Protein AF-0000000083160171 (afdb_homodimer)

Sequence (372 aa):
MPEFTSVNSPTSLETAEHQAKTTPTKSSKKSTTNGEKTPSPTKKAKAAQVAGQSPKKSLGPIPTSLENAGLADKMILRMRDDEGRNWGDITKAWMTMTGIKVGNSTLRMRYTTMKANFVEISGEDEARLLRLKKEVEDKFEQEKWHKVGEAIEADGGQKYPATALQKKFKELAKKNGYVEVAKDVEMPEFTSVNSPTSLETAEHQAKTTPTKSSKKSTTNGEKTPSPTKKAKAAQVAGQSPKKSLGPIPTSLENAGLADKMILRMRDDEGRNWGDITKAWMTMTGIKVGNSTLRMRYTTMKANFVEISGEDEARLLRLKKEVEDKFEQEKWHKVGEAIEADGGQKYPATALQKKFKELAKKNGYVEVAKDVE

Nearest PDB structures (foldseek):
  8jrb-assembly2_B  TM=4.231E-01  e=8.887E+00  Aquifex pyrophilus
  8jrb-assembly2_B  TM=4.233E-01  e=9.151E+00  Aquifex pyrophilus

Solvent-accessible surface area (backbone atoms only — not comparable to full-atom values): 23210 Å² total; per-residue (Å²): 138,82,82,86,75,87,71,87,70,84,72,87,77,77,83,74,85,76,78,88,82,91,79,86,79,86,77,83,81,79,77,72,75,78,68,70,73,66,75,69,77,72,76,71,68,75,69,74,72,80,78,75,67,64,71,78,69,67,90,64,80,81,39,64,36,74,89,66,39,50,72,70,54,49,48,51,51,43,38,46,72,76,64,62,50,52,66,67,60,50,50,51,52,45,28,69,73,68,68,39,88,73,62,89,57,53,62,58,52,49,49,54,50,37,56,32,39,52,57,82,77,50,73,70,47,49,54,42,49,57,54,42,42,50,51,56,50,52,52,44,66,72,43,45,43,54,53,35,31,50,51,34,36,73,72,72,41,68,88,58,56,36,67,31,52,53,51,51,48,53,54,49,46,54,54,44,52,45,42,58,55,49,52,68,71,95,114,101,79,85,69,82,86,70,80,73,86,74,82,75,79,82,75,76,81,82,76,82,72,78,72,83,76,76,83,74,81,69,77,78,70,74,77,65,76,71,74,71,78,70,69,76,66,70,74,75,75,74,66,64,72,78,71,68,90,64,80,81,40,63,34,76,88,65,40,48,73,70,55,47,47,51,51,43,37,46,71,74,65,62,48,53,69,68,60,50,50,52,52,46,28,70,72,70,69,40,87,73,62,89,57,50,60,58,53,51,49,54,50,36,55,33,39,53,57,80,76,50,71,70,49,49,54,42,49,58,54,42,42,50,49,55,50,52,51,44,65,73,44,45,44,53,52,34,33,51,49,34,36,74,72,72,42,68,88,57,56,38,68,29,52,53,51,49,49,53,54,49,46,56,54,44,54,44,40,57,56,51,53,70,70,96
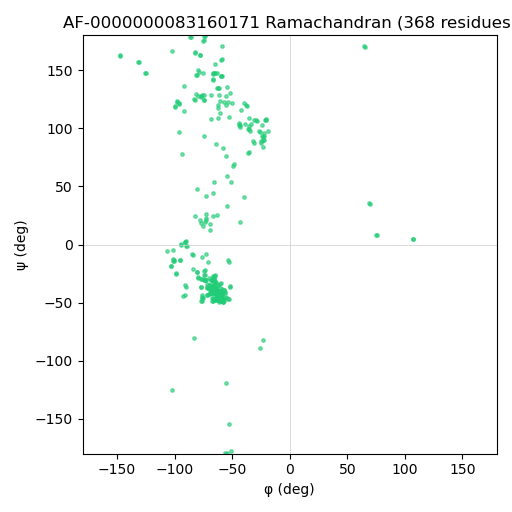
Radius of gyration: 43.47 Å; Cα contacts (8 Å, |Δi|>4): 216; chains: 2; bounding box: 136×90×106 Å

Organism: NCBI:txid41062

Structure (mmCIF, N/CA/C/O backbone):
data_AF-0000000083160171-model_v1
#
loop_
_entity.id
_entity.type
_entity.pdbx_description
1 polymer 'Uncharacterized protein'
#
loop_
_atom_site.group_PDB
_atom_site.id
_atom_site.type_symbol
_atom_site.label_atom_id
_atom_site.label_alt_id
_atom_site.label_comp_id
_atom_site.label_asym_id
_atom_site.label_entity_id
_atom_site.label_seq_id
_atom_site.pdbx_PDB_ins_code
_atom_site.Cartn_x
_atom_site.Cartn_y
_atom_site.Cartn_z
_atom_site.occupancy
_atom_site.B_iso_or_equiv
_atom_site.auth_seq_id
_atom_site.auth_comp_id
_atom_site.auth_asym_id
_atom_site.auth_atom_id
_atom_site.pdbx_PDB_model_num
ATOM 1 N N . MET A 1 1 ? 48.312 -7.938 -19.734 1 22.25 1 MET A N 1
ATOM 2 C CA . MET A 1 1 ? 49.594 -8.039 -19.078 1 22.25 1 MET A CA 1
ATOM 3 C C . MET A 1 1 ? 49.438 -8.344 -17.594 1 22.25 1 MET A C 1
ATOM 5 O O . MET A 1 1 ? 48.438 -7.996 -16.984 1 22.25 1 MET A O 1
ATOM 9 N N . PRO A 1 2 ? 50.312 -9.25 -16.906 1 27.78 2 PRO A N 1
ATOM 10 C CA . PRO A 1 2 ? 50.688 -9.961 -15.688 1 27.78 2 PRO A CA 1
ATOM 11 C C . PRO A 1 2 ? 51.156 -9.023 -14.586 1 27.78 2 PRO A C 1
ATOM 13 O O . PRO A 1 2 ? 51.75 -9.477 -13.594 1 27.78 2 PRO A O 1
ATOM 16 N N . GLU A 1 3 ? 50.5 -7.91 -14.328 1 20.77 3 GLU A N 1
ATOM 17 C CA . GLU A 1 3 ? 51.406 -7.082 -13.531 1 20.77 3 GLU A CA 1
ATOM 18 C C . GLU A 1 3 ? 51.906 -7.836 -12.305 1 20.77 3 GLU A C 1
ATOM 20 O O . GLU A 1 3 ? 51.281 -8.797 -11.859 1 20.77 3 GLU A O 1
ATOM 25 N N . PHE A 1 4 ? 52.75 -7.18 -11.469 1 22.42 4 PHE A N 1
ATOM 26 C CA . PHE A 1 4 ? 53.938 -6.953 -10.648 1 22.42 4 PHE A CA 1
ATOM 27 C C . PHE A 1 4 ? 53.719 -7.383 -9.211 1 22.42 4 PHE A C 1
ATOM 29 O O . PHE A 1 4 ? 52.594 -7.207 -8.68 1 22.42 4 PHE A O 1
ATOM 36 N N . THR A 1 5 ? 54.625 -8.062 -8.555 1 23.27 5 THR A N 1
ATO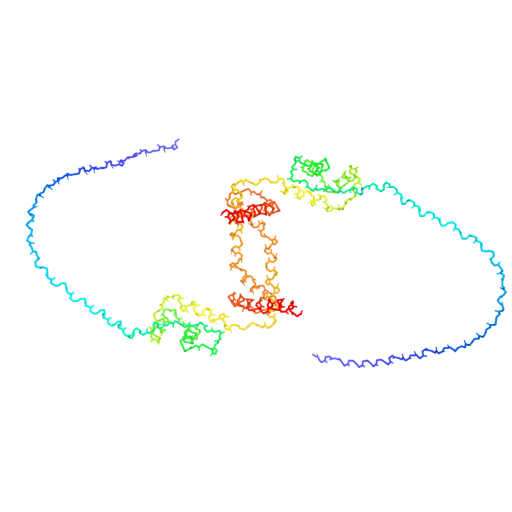M 37 C CA . THR A 1 5 ? 55.25 -8.883 -7.52 1 23.27 5 THR A CA 1
ATOM 38 C C . THR A 1 5 ? 55.469 -8.07 -6.246 1 23.27 5 THR A C 1
ATOM 40 O O . THR A 1 5 ? 55.812 -8.633 -5.199 1 23.27 5 THR A O 1
ATOM 43 N N . SER A 1 6 ? 55.25 -6.699 -6.25 1 21.77 6 SER A N 1
ATOM 44 C CA . SER A 1 6 ? 56.281 -6.223 -5.348 1 21.77 6 SER A CA 1
ATOM 45 C C . SER A 1 6 ? 56.094 -6.777 -3.939 1 21.77 6 SER A C 1
ATOM 47 O O . SER A 1 6 ? 54.969 -6.867 -3.447 1 21.77 6 SER A O 1
ATOM 49 N N . VAL A 1 7 ? 57.188 -7.293 -3.244 1 22.33 7 VAL A N 1
ATOM 50 C CA . VAL A 1 7 ? 57.875 -8.023 -2.184 1 22.33 7 VAL A CA 1
ATOM 51 C C . VAL A 1 7 ? 57.875 -7.191 -0.902 1 22.33 7 VAL A C 1
ATOM 53 O O . VAL A 1 7 ? 58.438 -7.609 0.115 1 22.33 7 VAL A O 1
ATOM 56 N N . ASN A 1 8 ? 57.469 -5.828 -0.985 1 20.81 8 ASN A N 1
ATOM 57 C CA . ASN A 1 8 ? 58.281 -5.09 -0.026 1 20.81 8 ASN A CA 1
ATOM 58 C C . ASN A 1 8 ? 58.062 -5.59 1.399 1 20.81 8 ASN A C 1
ATOM 60 O O . ASN A 1 8 ? 56.938 -5.75 1.835 1 20.81 8 ASN A O 1
ATOM 64 N N . SER A 1 9 ? 59.156 -6 2.076 1 20.72 9 SER A N 1
ATOM 65 C CA . SER A 1 9 ? 59.781 -6.707 3.197 1 20.72 9 SER A CA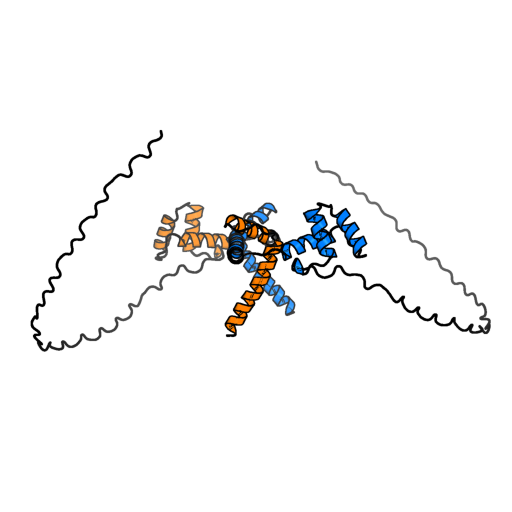 1
ATOM 66 C C . SER A 1 9 ? 59.562 -5.945 4.504 1 20.72 9 SER A C 1
ATOM 68 O O . SER A 1 9 ? 59.875 -6.461 5.582 1 20.72 9 SER A O 1
ATOM 70 N N . PRO A 1 10 ? 59.125 -4.566 4.461 1 21.55 10 PRO A N 1
ATOM 71 C CA . PRO A 1 10 ? 59.938 -3.887 5.473 1 21.55 10 PRO A CA 1
ATOM 72 C C . PRO A 1 10 ? 59.688 -4.41 6.887 1 21.55 10 PRO A C 1
ATOM 74 O O . PRO A 1 10 ? 58.594 -4.891 7.18 1 21.55 10 PRO A O 1
ATOM 77 N N . THR A 1 11 ? 60.781 -4.652 7.668 1 22.14 11 THR A N 1
ATOM 78 C CA . THR A 1 11 ? 61.344 -5.199 8.891 1 22.14 11 THR A CA 1
ATOM 79 C C . THR A 1 11 ? 61 -4.324 10.094 1 22.14 11 THR A C 1
ATOM 81 O O . THR A 1 11 ? 61.469 -4.582 11.211 1 22.14 11 THR A O 1
ATOM 84 N N . SER A 1 12 ? 59.844 -3.533 10.07 1 22.33 12 SER A N 1
ATOM 85 C CA . SER A 1 12 ? 59.969 -2.469 11.062 1 22.33 12 SER A CA 1
ATOM 86 C C . SER A 1 12 ? 60.25 -3.033 12.453 1 22.33 12 SER A C 1
ATOM 88 O O . SER A 1 12 ? 59.594 -3.969 12.898 1 22.33 12 SER A O 1
ATOM 90 N N . LEU A 1 13 ? 61.375 -2.568 12.891 1 20.53 13 LEU A N 1
ATOM 91 C CA . LEU A 1 13 ? 62.312 -2.66 14 1 20.53 13 LEU A CA 1
ATOM 92 C C . LEU A 1 13 ? 61.625 -2.4 15.328 1 20.53 13 LEU A C 1
ATOM 94 O O . LEU A 1 13 ? 60.719 -1.571 15.406 1 20.53 13 LEU A O 1
ATOM 98 N N . GLU A 1 14 ? 61.906 -3.242 16.453 1 20.83 14 GLU A N 1
ATOM 99 C CA . GLU A 1 14 ? 61.594 -3.789 17.766 1 20.83 14 GLU A CA 1
ATOM 100 C C . GLU A 1 14 ? 61.875 -2.77 18.859 1 20.83 14 GLU A C 1
ATOM 102 O O . GLU A 1 14 ? 61.688 -3.055 20.047 1 20.83 14 GLU A O 1
ATOM 107 N N . THR A 1 15 ? 62.031 -1.372 18.453 1 20.19 15 THR A N 1
ATOM 108 C CA . THR A 1 15 ? 62.938 -0.868 19.5 1 20.19 15 THR A CA 1
ATOM 109 C C . THR A 1 15 ? 62.281 -0.99 20.875 1 20.19 15 THR A C 1
ATOM 111 O O . THR A 1 15 ? 61.125 -0.582 21.062 1 20.19 15 THR A O 1
ATOM 114 N N . ALA A 1 16 ? 63 -1.608 21.828 1 19.86 16 ALA A N 1
ATOM 115 C CA . ALA A 1 16 ? 63.094 -2.219 23.156 1 19.86 16 ALA A CA 1
ATOM 116 C C . ALA A 1 16 ? 63.062 -1.16 24.25 1 19.86 16 ALA A C 1
ATOM 118 O O . ALA A 1 16 ? 64.062 -0.828 24.859 1 19.86 16 ALA A O 1
ATOM 119 N N . GLU A 1 17 ? 62.125 -0.051 24.109 1 19.05 17 GLU A N 1
ATOM 120 C CA . GLU A 1 17 ? 62.312 1.05 25.047 1 19.05 17 GLU A CA 1
ATOM 121 C C . GLU A 1 17 ? 62.406 0.542 26.484 1 19.05 17 GLU A C 1
ATOM 123 O O . GLU A 1 17 ? 61.594 -0.287 26.906 1 19.05 17 GLU A O 1
ATOM 128 N N . HIS A 1 18 ? 63.531 0.87 27.109 1 19.56 18 HIS A N 1
ATOM 129 C CA . HIS A 1 18 ? 64.312 0.571 28.281 1 19.56 18 HIS A CA 1
ATOM 130 C C . HIS A 1 18 ? 63.594 0.918 29.562 1 19.56 18 HIS A C 1
ATOM 132 O O . HIS A 1 18 ? 62.812 1.869 29.594 1 19.56 18 HIS A O 1
ATOM 138 N N . GLN A 1 19 ? 63.844 0.11 30.688 1 18.75 19 GLN A N 1
ATOM 139 C CA . GLN A 1 19 ? 63.438 -0.449 31.984 1 18.75 19 GLN A CA 1
ATOM 140 C C . GLN A 1 19 ? 63.719 0.542 33.125 1 18.75 19 GLN A C 1
ATOM 142 O O . GLN A 1 19 ? 63.562 0.208 34.281 1 18.75 19 GLN A O 1
ATOM 147 N N . ALA A 1 20 ? 63.781 1.902 32.812 1 17.92 20 ALA A N 1
ATOM 148 C CA . ALA A 1 20 ? 64.625 2.475 33.844 1 17.92 20 ALA A CA 1
ATOM 149 C C . ALA A 1 20 ? 64.062 2.234 35.219 1 17.92 20 ALA A C 1
ATOM 151 O O . ALA A 1 20 ? 62.844 2.32 35.438 1 17.92 20 ALA A O 1
ATOM 152 N N . LYS A 1 21 ? 65.062 2.008 36.25 1 18.59 21 LYS A N 1
ATOM 153 C CA . LYS A 1 21 ? 65.312 1.333 37.531 1 18.59 21 LYS A CA 1
ATOM 154 C C . LYS A 1 21 ? 64.812 2.145 38.688 1 18.59 21 LYS A C 1
ATOM 156 O O . LYS A 1 21 ? 64.062 1.615 39.562 1 18.59 21 LYS A O 1
ATOM 161 N N . THR A 1 22 ? 65.438 3.311 39.375 1 17.84 22 THR A N 1
ATOM 162 C CA . THR A 1 22 ? 66.062 3.193 40.688 1 17.84 22 THR A CA 1
ATOM 163 C C . THR A 1 22 ? 65.062 3.764 41.75 1 17.84 22 THR A C 1
ATOM 165 O O . THR A 1 22 ? 64.188 4.578 41.438 1 17.84 22 THR A O 1
ATOM 168 N N . THR A 1 23 ? 65.375 3.451 43.219 1 21.72 23 THR A N 1
ATOM 169 C CA . THR A 1 23 ? 64.812 3.02 44.5 1 21.72 23 THR A CA 1
ATOM 170 C C . THR A 1 23 ? 64.625 4.215 45.406 1 21.72 23 THR A C 1
ATOM 172 O O . THR A 1 23 ? 63.812 4.137 46.375 1 21.72 23 THR A O 1
ATOM 175 N N . PRO A 1 24 ? 65 5.551 45.188 1 23.02 24 PRO A N 1
ATOM 176 C CA . PRO A 1 24 ? 65.625 6.031 46.438 1 23.02 24 PRO A CA 1
ATOM 177 C C . PRO A 1 24 ? 64.625 6.328 47.531 1 23.02 24 PRO A C 1
ATOM 179 O O . PRO A 1 24 ? 63.438 6.613 47.25 1 23.02 24 PRO A O 1
ATOM 182 N N . THR A 1 25 ? 65 6.113 48.969 1 21.73 25 THR A N 1
ATOM 183 C CA . THR A 1 25 ? 64.438 5.766 50.281 1 21.73 25 THR A CA 1
ATOM 184 C C . THR A 1 25 ? 64 7.02 51.031 1 21.73 25 THR A C 1
ATOM 186 O O . THR A 1 25 ? 63.406 6.926 52.094 1 21.73 25 THR A O 1
ATOM 189 N N . LYS A 1 26 ? 64.062 8.312 50.531 1 21.44 26 LYS A N 1
ATOM 190 C CA . LYS A 1 26 ? 64.375 9.281 51.562 1 21.44 26 LYS A CA 1
ATOM 191 C C . LYS A 1 26 ? 63.25 9.406 52.594 1 21.44 26 LYS A C 1
ATOM 193 O O . LYS A 1 26 ? 62.094 9.344 52.219 1 21.44 26 LYS A O 1
ATOM 198 N N . SER A 1 27 ? 63.656 9.578 54 1 21.97 27 SER A N 1
ATOM 199 C CA . SER A 1 27 ? 63.219 9.344 55.375 1 21.97 27 SER A CA 1
ATOM 200 C C . SER A 1 27 ? 62.312 10.484 55.875 1 21.97 27 SER A C 1
ATOM 202 O O . SER A 1 27 ? 61.469 10.273 56.719 1 21.97 27 SER A O 1
ATOM 204 N N . SER A 1 28 ? 62.344 11.633 55.312 1 21.28 28 SER A N 1
ATOM 205 C CA . SER A 1 28 ? 62.344 12.719 56.281 1 21.28 28 SER A CA 1
ATOM 206 C C . SER A 1 28 ? 61.031 12.789 57.062 1 21.28 28 SER A C 1
ATOM 208 O O . SER A 1 28 ? 59.969 12.461 56.531 1 21.28 28 SER A O 1
ATOM 210 N N . LYS A 1 29 ? 61.281 13.133 58.406 1 23.86 29 LYS A N 1
ATOM 211 C CA . LYS A 1 29 ? 60.562 13.164 59.688 1 23.86 29 LYS A CA 1
ATOM 212 C C . LYS A 1 29 ? 59.375 14.125 59.625 1 23.86 29 LYS A C 1
ATOM 214 O O . LYS A 1 29 ? 59.469 15.195 59 1 23.86 29 LYS A O 1
ATOM 219 N N . LYS A 1 30 ? 58.188 13.633 60.156 1 25.38 30 LYS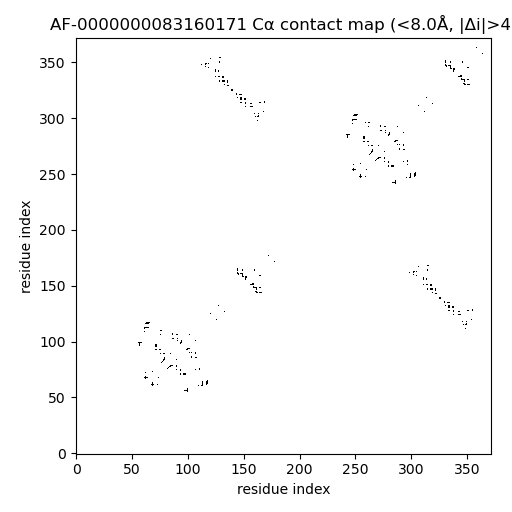 A N 1
ATOM 220 C CA . LYS A 1 30 ? 56.781 13.961 60.125 1 25.38 30 LYS A CA 1
ATOM 221 C C . LYS A 1 30 ? 56.438 15.086 61.094 1 25.38 30 LYS A C 1
ATOM 223 O O . LYS A 1 30 ? 56.406 14.875 62.312 1 25.38 30 LYS A O 1
ATOM 228 N N . SER A 1 31 ? 57.281 16.203 61.031 1 23.61 31 SER A N 1
ATOM 229 C CA . SER A 1 31 ? 56.938 17.078 62.156 1 23.61 31 SER A CA 1
ATOM 230 C C . SER A 1 31 ? 55.438 17.375 62.188 1 23.61 31 SER A C 1
ATOM 232 O O . SER A 1 31 ? 54.812 17.516 61.125 1 23.61 31 SER A O 1
ATOM 234 N N . THR A 1 32 ? 54.844 17.188 63.375 1 24.8 32 THR A N 1
ATOM 235 C CA . THR A 1 32 ? 53.5 17.016 63.875 1 24.8 32 THR A CA 1
ATOM 236 C C . THR A 1 32 ? 52.75 18.359 63.844 1 24.8 32 THR A C 1
ATOM 238 O O . THR A 1 32 ? 51.625 18.453 64.375 1 24.8 32 THR A O 1
ATOM 241 N N . THR A 1 33 ? 53.25 19.344 63.031 1 24.62 33 THR A N 1
ATOM 242 C CA . THR A 1 33 ? 52.656 20.609 63.406 1 24.62 33 THR A CA 1
ATOM 243 C C . THR A 1 33 ? 51.125 20.5 63.406 1 24.62 33 THR A C 1
ATOM 245 O O . THR A 1 33 ? 50.562 19.797 62.562 1 24.62 33 THR A O 1
ATOM 248 N N . ASN A 1 34 ? 50.562 20.844 64.688 1 26.52 34 ASN A N 1
ATOM 249 C CA . ASN A 1 34 ? 49.188 20.859 65.125 1 26.52 34 ASN A CA 1
ATOM 250 C C . ASN A 1 34 ? 48.312 21.719 64.25 1 26.52 34 ASN A C 1
ATOM 252 O O . ASN A 1 34 ? 48.531 22.922 64.125 1 26.52 34 ASN A O 1
ATOM 256 N N . GLY A 1 35 ? 48 21.25 63.156 1 22.98 35 GLY A N 1
ATOM 257 C CA . GLY A 1 35 ? 47.281 21.969 62.125 1 22.98 35 GLY A CA 1
ATOM 258 C C . GLY A 1 35 ? 45.938 22.484 62.594 1 22.98 35 GLY A C 1
ATOM 259 O O . GLY A 1 35 ? 45.156 21.75 63.25 1 22.98 35 GLY A O 1
ATOM 260 N N . GLU A 1 36 ? 46.156 23.656 63.25 1 28.23 36 GLU A N 1
ATOM 261 C CA . GLU A 1 36 ? 44.969 24.391 63.625 1 28.23 36 GLU A CA 1
ATOM 262 C C . GLU A 1 36 ? 43.875 24.219 62.531 1 28.23 36 GLU A C 1
ATOM 264 O O . GLU A 1 36 ? 44.125 24.422 61.344 1 28.23 36 GLU A O 1
ATOM 269 N N . LYS A 1 37 ? 43.062 23.312 62.938 1 27.56 37 LYS A N 1
ATOM 270 C CA . LYS A 1 37 ? 41.906 22.922 62.094 1 27.56 37 LYS A CA 1
ATOM 271 C C . LYS A 1 37 ? 41.156 24.156 61.625 1 27.56 37 LYS A C 1
ATOM 273 O O . LYS A 1 37 ? 40.594 24.906 62.406 1 27.56 37 LYS A O 1
ATOM 278 N N . THR A 1 38 ? 41.906 24.891 60.75 1 27.34 38 THR A N 1
ATOM 279 C CA . THR A 1 38 ? 41.156 26.016 60.219 1 27.34 38 THR A CA 1
ATOM 280 C C . THR A 1 38 ? 39.719 25.609 59.844 1 27.34 38 THR A C 1
ATOM 282 O O . THR A 1 38 ? 39.5 24.609 59.188 1 27.34 38 THR A O 1
ATOM 285 N N . PRO A 1 39 ? 38.781 25.984 60.781 1 31 39 PRO A N 1
ATOM 286 C CA . PRO A 1 39 ? 37.375 25.641 60.562 1 31 39 PRO A CA 1
ATOM 287 C C . PRO A 1 39 ? 36.969 25.781 59.125 1 31 39 PRO A C 1
ATOM 289 O O . PRO A 1 39 ? 37.5 26.625 58.375 1 31 39 PRO A O 1
ATOM 292 N N . SER A 1 40 ? 36.875 24.594 58.5 1 31.89 40 SER A N 1
ATOM 293 C CA . SER A 1 40 ? 36.5 24.484 57.094 1 31.89 40 SER A CA 1
ATOM 294 C C . SER A 1 40 ? 35.406 25.453 56.719 1 31.89 40 SER A C 1
ATOM 296 O O . SER A 1 40 ? 34.531 25.734 57.531 1 31.89 40 SER A O 1
ATOM 298 N N . PRO A 1 41 ? 35.844 26.219 55.75 1 32.06 41 PRO A N 1
ATOM 299 C CA . PRO A 1 41 ? 34.906 27.219 55.219 1 32.06 41 PRO A CA 1
ATOM 300 C C . PRO A 1 41 ? 33.469 26.719 55.156 1 32.06 41 PRO A C 1
ATOM 302 O O . PRO A 1 41 ? 33.219 25.516 55.062 1 32.06 41 PRO A O 1
ATOM 305 N N . THR A 1 42 ? 32.594 27.438 55.906 1 29.73 42 THR A N 1
ATOM 306 C CA . THR A 1 42 ? 31.141 27.297 56 1 29.73 42 THR A CA 1
ATOM 307 C C . THR A 1 42 ? 30.562 26.906 54.625 1 29.73 42 THR A C 1
ATOM 309 O O . THR A 1 42 ? 31.016 27.406 53.594 1 29.73 42 THR A O 1
ATOM 312 N N . LYS A 1 43 ? 30.125 25.594 54.625 1 30.06 43 LYS A N 1
ATOM 313 C CA . LYS A 1 43 ? 29.391 25.062 53.5 1 30.06 43 LYS A CA 1
ATOM 314 C C . LYS A 1 43 ? 28.562 26.156 52.812 1 30.06 43 LYS A C 1
ATOM 316 O O . LYS A 1 43 ? 27.75 26.828 53.469 1 30.06 43 LYS A O 1
ATOM 321 N N . LYS A 1 44 ? 29.281 26.844 51.844 1 29.53 44 LYS A N 1
ATOM 322 C CA . LYS A 1 44 ? 28.5 27.781 51.062 1 29.53 44 LYS A CA 1
ATOM 323 C C . LYS A 1 44 ? 27.094 27.25 50.812 1 29.53 44 LYS A C 1
ATOM 325 O O . LYS A 1 44 ? 26.922 26.078 50.469 1 29.53 44 LYS A O 1
ATOM 330 N N . ALA A 1 45 ? 26.047 27.656 51.562 1 29.14 45 ALA A N 1
ATOM 331 C CA . ALA A 1 45 ? 24.641 27.438 51.219 1 29.14 45 ALA A CA 1
ATOM 332 C C . ALA A 1 45 ? 24.453 27.297 49.719 1 29.14 45 ALA A C 1
ATOM 334 O O . ALA A 1 45 ? 24.969 28.094 48.938 1 29.14 45 ALA A O 1
ATOM 335 N N . LYS A 1 46 ? 24.406 26.031 49.281 1 32.28 46 LYS A N 1
ATOM 336 C CA . LYS A 1 46 ? 23.922 25.844 47.906 1 32.28 46 LYS A CA 1
ATOM 337 C C . LYS A 1 46 ? 23.016 26.984 47.469 1 32.28 46 LYS A C 1
ATOM 339 O O . LYS A 1 46 ? 22.031 27.297 48.156 1 32.28 46 LYS A O 1
ATOM 344 N N . ALA A 1 47 ? 23.578 28.016 46.906 1 30.22 47 ALA A N 1
ATOM 345 C CA . ALA A 1 47 ? 22.812 29.094 46.281 1 30.22 47 ALA A CA 1
ATOM 346 C C . ALA A 1 47 ? 21.438 28.625 45.844 1 30.22 47 ALA A C 1
ATOM 348 O O . ALA A 1 47 ? 21.297 27.547 45.25 1 30.22 47 ALA A O 1
ATOM 349 N N . ALA A 1 48 ? 20.344 28.938 46.562 1 34.34 48 ALA A N 1
ATOM 350 C CA . ALA A 1 48 ? 18.984 28.906 46.062 1 34.34 48 ALA A CA 1
ATOM 351 C C . ALA A 1 48 ? 18.969 29.031 44.531 1 34.34 48 ALA A C 1
ATOM 353 O O . ALA A 1 48 ? 19.531 30 43.969 1 34.34 48 ALA A O 1
ATOM 354 N N . GLN A 1 49 ? 19.156 27.938 43.844 1 34.97 49 GLN A N 1
ATOM 355 C CA . GLN A 1 49 ? 18.875 27.984 42.438 1 34.97 49 GLN A CA 1
ATOM 356 C C . GLN A 1 49 ? 17.953 29.141 42.094 1 34.97 49 GLN A C 1
ATOM 358 O O . GLN A 1 49 ? 17 29.422 42.812 1 34.97 49 GLN A O 1
ATOM 363 N N . VAL A 1 50 ? 18.422 30.219 41.438 1 34.59 50 VAL A N 1
ATOM 364 C CA . VAL A 1 50 ? 17.75 31.375 40.812 1 34.59 50 VAL A CA 1
ATOM 365 C C . VAL A 1 50 ? 16.297 31.016 40.531 1 34.59 50 VAL A C 1
ATOM 367 O O . VAL A 1 50 ? 16.016 29.938 39.969 1 34.59 50 VAL A O 1
ATOM 370 N N . ALA A 1 51 ? 15.32 31.453 41.156 1 40.59 51 ALA A N 1
ATOM 371 C CA . ALA A 1 51 ? 13.859 31.453 41.062 1 40.59 51 ALA A CA 1
ATOM 372 C C . ALA A 1 51 ? 13.406 31.297 39.625 1 40.59 51 ALA A C 1
ATOM 374 O O . ALA A 1 51 ? 12.57 30.453 39.312 1 40.59 51 ALA A O 1
ATOM 375 N N . GLY A 1 52 ? 13.266 32.5 38.938 1 35.31 52 GLY A N 1
ATOM 376 C CA . GLY A 1 52 ? 12.328 32.75 37.844 1 35.31 52 GLY A CA 1
ATOM 377 C C . GLY A 1 52 ? 12.68 32 36.594 1 35.31 52 GLY A C 1
ATOM 378 O O . GLY A 1 52 ? 13.305 32.562 35.688 1 35.31 52 GLY A O 1
ATOM 379 N N . GLN A 1 53 ? 13.461 31.016 36.594 1 41.56 53 GLN A N 1
ATOM 380 C CA . GLN A 1 53 ? 13.531 30.422 35.25 1 41.56 53 GLN A CA 1
ATOM 381 C C . GLN A 1 53 ? 12.18 30.5 34.562 1 41.56 53 GLN A C 1
ATOM 383 O O . GLN A 1 53 ? 11.188 29.953 35.062 1 41.56 53 GLN A O 1
ATOM 388 N N . SER A 1 54 ? 11.836 31.672 34 1 42.97 54 SER A N 1
ATOM 389 C CA . SER A 1 54 ? 10.594 31.812 33.281 1 42.97 54 SER A CA 1
ATOM 390 C C . SER A 1 54 ? 10.164 30.484 32.656 1 42.97 54 SER A C 1
ATOM 392 O O . SER A 1 54 ? 10.992 29.75 32.125 1 42.97 54 SER A O 1
ATOM 394 N N . PRO A 1 55 ? 9.203 29.812 33.125 1 47.16 55 PRO A N 1
ATOM 395 C CA . PRO A 1 55 ? 8.742 28.594 32.438 1 47.16 55 PRO A CA 1
ATOM 396 C C . PRO A 1 55 ? 9.086 28.594 30.953 1 47.16 55 PRO A C 1
ATOM 398 O O . PRO A 1 55 ? 8.938 29.609 30.266 1 47.16 55 PRO A O 1
ATOM 401 N N . LYS A 1 56 ? 10.203 28.016 30.562 1 54.94 56 LYS A N 1
ATOM 402 C CA . LYS A 1 56 ? 10.516 27.875 29.141 1 54.94 56 LYS A CA 1
ATOM 403 C C . LYS A 1 56 ? 9.25 27.938 28.281 1 54.94 56 LYS A C 1
ATOM 405 O O . LYS A 1 56 ? 8.289 27.219 28.531 1 54.94 56 LYS A O 1
ATOM 410 N N . LYS A 1 57 ? 8.969 29.172 27.922 1 69.62 57 LYS A N 1
ATOM 411 C CA . LYS A 1 57 ? 7.793 29.406 27.094 1 69.62 57 LYS A CA 1
ATOM 412 C C . LYS A 1 57 ? 7.711 28.375 25.969 1 69.62 57 LYS A C 1
ATOM 414 O O . LYS A 1 57 ? 8.711 28.094 25.312 1 69.62 57 LYS A O 1
ATOM 419 N N . SER A 1 58 ? 6.902 27.422 26.062 1 82.12 58 SER A N 1
ATOM 420 C CA . SER A 1 58 ? 6.684 26.359 25.094 1 82.12 58 SER A CA 1
ATOM 421 C C . SER A 1 58 ? 5.77 26.812 23.953 1 82.12 58 SER A C 1
ATOM 423 O O . SER A 1 58 ? 5.062 27.812 24.094 1 82.12 58 SER A O 1
ATOM 425 N N . LEU A 1 59 ? 5.957 26.359 22.734 1 90.19 59 LEU A N 1
ATOM 426 C CA . LEU A 1 59 ? 5.199 26.656 21.516 1 90.19 59 LEU A CA 1
ATOM 427 C C . LEU A 1 59 ? 3.707 26.422 21.75 1 90.19 59 LEU A C 1
ATOM 429 O O . LEU A 1 59 ? 2.869 27.047 21.094 1 90.19 59 LEU A O 1
ATOM 433 N N . GLY A 1 60 ? 3.355 25.797 22.719 1 89.19 60 GLY A N 1
ATOM 434 C CA . GLY A 1 60 ? 1.977 25.422 22.984 1 89.19 60 GLY A CA 1
ATOM 435 C C . GLY A 1 60 ? 1.415 24.453 21.969 1 89.19 60 GLY A C 1
ATOM 436 O O . GLY A 1 60 ? 2.031 24.203 20.938 1 89.19 60 GLY A O 1
ATOM 437 N N . PRO A 1 61 ? 0.279 23.875 22.172 1 94.12 61 PRO A N 1
ATOM 438 C CA . PRO A 1 61 ? -0.353 22.953 21.234 1 94.12 61 PRO A CA 1
ATOM 439 C C . PRO A 1 61 ? -0.752 23.625 19.922 1 94.12 61 PRO A C 1
ATOM 441 O O . PRO A 1 61 ? -1.06 24.812 19.906 1 94.12 61 PRO A O 1
ATOM 444 N N . ILE A 1 62 ? -0.674 22.844 18.875 1 96 62 ILE A N 1
ATOM 445 C CA . ILE A 1 62 ? -1.104 23.359 17.578 1 96 62 ILE A CA 1
ATOM 446 C C . ILE A 1 62 ? -2.629 23.422 17.531 1 96 62 ILE A C 1
ATOM 448 O O . ILE A 1 62 ? -3.312 22.453 17.844 1 96 62 ILE A O 1
ATOM 452 N N . PRO A 1 63 ? -3.164 24.562 17.25 1 96.81 63 PRO A N 1
ATOM 453 C CA . PRO A 1 63 ? -4.621 24.719 17.25 1 96.81 63 PRO A CA 1
ATOM 454 C C . PRO A 1 63 ? -5.305 23.781 16.25 1 96.81 63 PRO A C 1
ATOM 456 O O . PRO A 1 63 ? -4.777 23.531 15.164 1 96.81 63 PRO A O 1
ATOM 459 N N . THR A 1 64 ? -6.508 23.266 16.578 1 93.44 64 THR A N 1
ATOM 460 C CA . THR A 1 64 ? -7.246 22.328 15.742 1 93.44 64 THR A CA 1
ATOM 461 C C . THR A 1 64 ? -8.258 23.062 14.859 1 93.44 64 THR A C 1
ATOM 463 O O . THR A 1 64 ? -8.852 22.453 13.961 1 93.44 64 THR A O 1
ATOM 466 N N . SER A 1 65 ? -8.461 24.312 15.227 1 94.44 65 SER A N 1
ATOM 467 C CA . SER A 1 65 ? -9.336 25.172 14.43 1 94.44 65 SER A CA 1
ATOM 468 C C . SER A 1 65 ? -8.875 26.625 14.461 1 94.44 65 SER A C 1
ATOM 470 O O . SER A 1 65 ? -8.078 27.016 15.32 1 94.44 65 SER A O 1
ATOM 472 N N . LEU A 1 66 ? -9.375 27.359 13.492 1 94.56 66 LEU A N 1
ATOM 473 C CA . LEU A 1 66 ? -9.023 28.781 13.422 1 94.56 66 LEU A CA 1
ATOM 474 C C . LEU A 1 66 ? -9.508 29.516 14.656 1 94.56 66 LEU A C 1
ATOM 476 O O . LEU A 1 66 ? -8.82 30.406 15.164 1 94.56 66 LEU A O 1
ATOM 480 N N . GLU A 1 67 ? -10.625 29.156 15.203 1 94.94 67 GLU A N 1
ATOM 481 C CA . GLU A 1 67 ? -11.227 29.797 16.359 1 94.94 67 GLU A CA 1
ATOM 482 C C . GLU A 1 67 ? -10.367 29.609 17.609 1 94.94 67 GLU A C 1
ATOM 484 O O . GLU A 1 67 ? -10.312 30.469 18.484 1 94.94 67 GLU A O 1
ATOM 489 N N . ASN A 1 68 ? -9.641 28.516 17.672 1 94.94 68 ASN A N 1
ATOM 490 C CA . ASN A 1 68 ? -8.836 28.156 18.828 1 94.94 68 ASN A CA 1
ATOM 491 C C . ASN A 1 68 ? -7.387 28.625 18.672 1 94.94 68 ASN A C 1
ATOM 493 O O . ASN A 1 68 ? -6.566 28.438 19.578 1 94.94 68 ASN A O 1
ATOM 497 N N . ALA A 1 69 ? -7.117 29.25 17.547 1 96.75 69 ALA A N 1
ATOM 498 C CA . ALA A 1 69 ? -5.754 29.719 17.312 1 96.75 69 ALA A CA 1
ATOM 499 C C . ALA A 1 69 ? -5.434 30.953 18.141 1 96.75 69 ALA A C 1
ATOM 501 O O . ALA A 1 69 ? -6.188 31.922 18.125 1 96.75 69 ALA A O 1
ATOM 502 N N . GLY A 1 70 ? -4.328 30.906 18.859 1 95.44 70 GLY A N 1
ATOM 503 C CA . GLY A 1 70 ? -3.904 32.062 19.656 1 95.44 70 GLY A CA 1
ATOM 504 C C . GLY A 1 70 ? -3.342 33.188 18.828 1 95.44 70 GLY A C 1
ATOM 505 O O . GLY A 1 70 ? -3.242 33.094 17.609 1 95.44 70 GLY A O 1
ATOM 506 N N . LEU A 1 71 ? -2.99 34.156 19.484 1 95.19 71 LEU A N 1
ATOM 507 C CA . LEU A 1 71 ? -2.504 35.375 18.828 1 95.19 71 LEU A CA 1
ATOM 508 C C . LEU A 1 71 ? -1.238 35.062 18.031 1 95.19 71 LEU A C 1
ATOM 510 O O . LEU A 1 71 ? -1.096 35.531 16.891 1 95.19 71 LEU A O 1
ATOM 514 N N . ALA A 1 72 ? -0.398 34.281 18.578 1 96.44 72 ALA A N 1
ATOM 515 C CA . ALA A 1 72 ? 0.869 33.969 17.922 1 96.44 72 ALA A CA 1
ATOM 516 C C . ALA A 1 72 ? 0.642 33.125 16.656 1 96.44 72 ALA A C 1
ATOM 518 O O . ALA A 1 72 ? 1.278 33.375 15.633 1 96.44 72 ALA A O 1
ATOM 519 N N . ASP A 1 73 ? -0.276 32.25 16.75 1 98.06 73 ASP A N 1
ATOM 520 C CA . ASP A 1 73 ? -0.615 31.406 15.602 1 98.06 73 ASP A CA 1
ATOM 521 C C . ASP A 1 73 ? -1.263 32.219 14.492 1 98.06 73 ASP A C 1
ATOM 523 O O . ASP A 1 73 ? -0.962 32.031 13.312 1 98.06 73 ASP A O 1
ATOM 527 N N . LYS A 1 74 ? -2.141 33.125 14.859 1 98 74 LYS A N 1
ATOM 528 C CA . LYS A 1 74 ? -2.803 34 13.883 1 98 74 LYS A CA 1
ATOM 529 C C . LYS A 1 74 ? -1.797 34.906 13.195 1 98 74 LYS A C 1
ATOM 531 O O . LYS A 1 74 ? -1.959 35.25 12.016 1 98 74 LYS A O 1
ATOM 536 N N . MET A 1 75 ? -0.814 35.25 13.922 1 98 75 MET A N 1
ATOM 537 C CA . MET A 1 75 ? 0.241 36.062 13.32 1 98 75 MET A CA 1
ATOM 538 C C . MET A 1 75 ? 0.928 35.281 12.188 1 98 75 MET A C 1
ATOM 540 O O . MET A 1 75 ? 1.162 35.844 11.117 1 98 75 MET A O 1
ATOM 544 N N . ILE A 1 76 ? 1.203 34.031 12.453 1 98.44 76 ILE A N 1
ATOM 545 C CA . ILE A 1 76 ? 1.844 33.188 11.445 1 98.44 76 ILE A CA 1
ATOM 546 C C . ILE A 1 76 ? 0.98 33.156 10.188 1 98.44 76 ILE A C 1
ATOM 548 O O . ILE A 1 76 ? 1.475 33.375 9.078 1 98.44 76 ILE A O 1
ATOM 552 N N . LEU A 1 77 ? -0.232 32.906 10.367 1 98.25 77 LEU A N 1
ATOM 553 C CA . LEU A 1 77 ? -1.18 32.781 9.266 1 98.25 77 LEU A CA 1
ATOM 554 C C . LEU A 1 77 ? -1.306 34.094 8.5 1 98.25 77 LEU A C 1
ATOM 556 O O . LEU A 1 77 ? -1.255 34.094 7.27 1 98.25 77 LEU A O 1
ATOM 560 N N . ARG A 1 78 ? -1.452 35.188 9.242 1 98.31 78 ARG A N 1
ATOM 561 C CA . ARG A 1 78 ? -1.606 36.5 8.625 1 98.31 78 ARG A CA 1
ATOM 562 C C . ARG A 1 78 ? -0.36 36.875 7.832 1 98.31 78 ARG A C 1
ATOM 564 O O . ARG A 1 78 ? -0.454 37.25 6.668 1 98.31 78 ARG A O 1
ATOM 571 N N . MET A 1 79 ? 0.758 36.656 8.445 1 98.62 79 MET A N 1
ATOM 572 C CA . MET A 1 79 ? 1.999 37.094 7.805 1 98.62 79 MET A CA 1
ATOM 573 C C . MET A 1 79 ? 2.307 36.219 6.582 1 98.62 79 MET A C 1
ATOM 575 O O . MET A 1 79 ? 2.771 36.75 5.562 1 98.62 79 MET A O 1
ATOM 579 N N . ARG A 1 80 ? 2.006 34.906 6.711 1 98.5 80 ARG A N 1
ATOM 580 C CA . ARG A 1 80 ? 2.312 34 5.602 1 98.5 80 ARG A CA 1
ATOM 581 C C . ARG A 1 80 ? 1.292 34.156 4.477 1 98.5 80 ARG A C 1
ATOM 583 O O . ARG A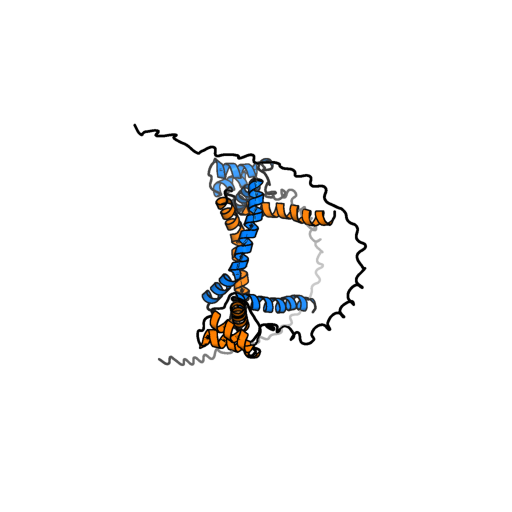 1 80 ? 1.662 34.312 3.312 1 98.5 80 ARG A O 1
ATOM 590 N N . ASP A 1 81 ? 0.044 34.219 4.742 1 97.56 81 ASP A N 1
ATOM 591 C CA . ASP A 1 81 ? -1.019 34.125 3.744 1 97.56 81 ASP A CA 1
ATOM 592 C C . ASP A 1 81 ? -1.404 35.5 3.219 1 97.56 81 ASP A C 1
ATOM 594 O O . ASP A 1 81 ? -1.63 35.688 2.02 1 97.56 81 ASP A O 1
ATOM 598 N N . ASP A 1 82 ? -1.541 36.5 4.137 1 97.75 82 ASP A N 1
ATOM 599 C CA . ASP A 1 82 ? -2.066 37.812 3.754 1 97.75 82 ASP A CA 1
ATOM 600 C C . ASP A 1 82 ? -0.94 38.75 3.348 1 97.75 82 ASP A C 1
ATOM 602 O O . ASP A 1 82 ? -1.079 39.531 2.389 1 97.75 82 ASP A O 1
ATOM 606 N N . GLU A 1 83 ? 0.184 38.625 3.998 1 98.25 83 GLU A N 1
ATOM 607 C CA . GLU A 1 83 ? 1.258 39.594 3.787 1 98.25 83 GLU A CA 1
ATOM 608 C C . GLU A 1 83 ? 2.359 39.031 2.906 1 98.25 83 GLU A C 1
ATOM 610 O O . GLU A 1 83 ? 3.232 39.75 2.43 1 98.25 83 GLU A O 1
ATOM 615 N N . GLY A 1 84 ? 2.422 37.719 2.766 1 97.88 84 GLY A N 1
ATOM 616 C CA . GLY A 1 84 ? 3.395 37.062 1.899 1 97.88 84 GLY A CA 1
ATOM 617 C C . GLY A 1 84 ? 4.816 37.188 2.416 1 97.88 84 GLY A C 1
ATOM 618 O O . GLY A 1 84 ? 5.762 37.281 1.632 1 97.88 84 GLY A O 1
ATOM 619 N N . ARG A 1 85 ? 4.934 37.156 3.668 1 98.19 85 ARG A N 1
ATOM 620 C CA . ARG A 1 85 ? 6.254 37.312 4.273 1 98.19 85 ARG A CA 1
ATOM 621 C C . ARG A 1 85 ? 7.031 36 4.207 1 98.19 85 ARG A C 1
ATOM 623 O O . ARG A 1 85 ? 6.438 34.906 4.207 1 98.19 85 ARG A O 1
ATOM 630 N N . ASN A 1 86 ? 8.32 36.156 4.129 1 98.06 86 ASN A N 1
ATOM 631 C CA . ASN A 1 86 ? 9.156 34.969 4.148 1 98.06 86 ASN A CA 1
ATOM 632 C C . ASN A 1 86 ? 9.32 34.406 5.566 1 98.06 86 ASN A C 1
ATOM 634 O O . ASN A 1 86 ? 9.031 35.125 6.539 1 98.06 86 ASN A O 1
ATOM 638 N N . TRP A 1 87 ? 9.742 33.188 5.645 1 98.31 87 TRP A N 1
ATOM 639 C CA . TRP A 1 87 ? 9.781 32.5 6.926 1 98.31 87 TRP A CA 1
ATOM 640 C C . TRP A 1 87 ? 10.797 33.125 7.867 1 98.31 87 TRP A C 1
ATOM 642 O O . TRP A 1 87 ? 10.641 33.062 9.086 1 98.31 87 TRP A O 1
ATOM 652 N N . GLY A 1 88 ? 11.844 33.75 7.418 1 97.81 88 GLY A N 1
ATOM 653 C CA . GLY A 1 88 ? 12.773 34.5 8.258 1 97.81 88 GLY A CA 1
ATOM 654 C C . GLY A 1 88 ? 12.117 35.625 9.016 1 97.81 88 GLY A C 1
ATOM 655 O O . GLY A 1 88 ? 12.336 35.781 10.219 1 97.81 88 GLY A O 1
ATOM 656 N N . ASP A 1 89 ? 11.352 36.406 8.273 1 98.06 89 ASP A N 1
ATOM 657 C CA . ASP A 1 89 ? 10.617 37.531 8.875 1 98.06 89 ASP A CA 1
ATOM 658 C C . ASP A 1 89 ? 9.602 37.031 9.898 1 98.06 89 ASP A C 1
ATOM 660 O O . ASP A 1 89 ? 9.445 37.625 10.961 1 98.06 89 ASP A O 1
ATOM 664 N N . ILE A 1 90 ? 8.953 35.969 9.57 1 98.56 90 ILE A N 1
ATOM 665 C CA . ILE A 1 90 ? 7.926 35.406 10.445 1 98.56 90 ILE A CA 1
ATOM 666 C C . ILE A 1 90 ? 8.57 34.906 11.734 1 98.56 90 ILE A C 1
ATOM 668 O O . ILE A 1 90 ? 8.047 35.125 12.828 1 98.56 90 ILE A O 1
ATOM 672 N N . THR A 1 91 ? 9.727 34.281 11.555 1 97.81 91 THR A N 1
ATOM 673 C CA . THR A 1 91 ? 10.445 33.75 12.711 1 97.81 91 THR A CA 1
ATOM 674 C C . THR A 1 91 ? 10.883 34.906 13.641 1 97.81 91 THR A C 1
ATOM 676 O O . THR A 1 91 ? 10.742 34.781 14.859 1 97.81 91 THR A O 1
ATOM 679 N N . LYS A 1 92 ? 11.352 35.969 13.102 1 96.94 92 LYS A N 1
ATOM 680 C CA . LYS A 1 92 ? 11.758 37.125 13.891 1 96.94 92 LYS A CA 1
ATOM 681 C C . LYS A 1 92 ? 10.57 37.719 14.641 1 96.94 92 LYS A C 1
ATOM 683 O O . LYS A 1 92 ? 10.672 38.031 15.828 1 96.94 92 LYS A O 1
ATOM 688 N N . ALA A 1 93 ? 9.492 37.906 13.898 1 97.5 93 ALA A N 1
ATOM 689 C CA . ALA A 1 93 ? 8.289 38.469 14.5 1 97.5 93 ALA A CA 1
ATOM 690 C C . ALA A 1 93 ? 7.789 37.562 15.641 1 97.5 93 ALA A C 1
ATOM 692 O O . ALA A 1 93 ? 7.371 38.062 16.688 1 97.5 93 ALA A O 1
ATOM 693 N N . TRP A 1 94 ? 7.832 36.25 15.414 1 97.62 94 TRP A N 1
ATOM 694 C CA . TRP A 1 94 ? 7.422 35.281 16.422 1 97.62 94 TRP A CA 1
ATOM 695 C C . TRP A 1 94 ? 8.273 35.406 17.688 1 97.62 94 TRP A C 1
ATOM 697 O O . TRP A 1 94 ? 7.746 35.469 18.797 1 97.62 94 TRP A O 1
ATOM 707 N N . MET A 1 95 ? 9.562 35.469 17.516 1 96.38 95 MET A N 1
ATOM 708 C CA . MET A 1 95 ? 10.477 35.531 18.641 1 96.38 95 MET A CA 1
ATOM 709 C C . MET A 1 95 ? 10.305 36.844 19.406 1 96.38 95 MET A C 1
ATOM 711 O O . MET A 1 95 ? 10.359 36.875 20.641 1 96.38 95 MET A O 1
ATOM 715 N N . THR A 1 96 ? 10.055 37.875 18.734 1 96.31 96 THR A N 1
ATOM 716 C CA . THR A 1 96 ? 9.82 39.188 19.344 1 96.31 96 THR A CA 1
ATOM 717 C C . THR A 1 96 ? 8.531 39.188 20.156 1 96.31 96 THR A C 1
ATOM 719 O O . THR A 1 96 ? 8.492 39.688 21.281 1 96.31 96 THR A O 1
ATOM 722 N N . MET A 1 97 ? 7.57 38.562 19.609 1 95.38 97 MET A N 1
ATOM 723 C CA . MET A 1 97 ? 6.246 38.531 20.234 1 95.38 97 MET A CA 1
ATOM 724 C C . MET A 1 97 ? 6.203 37.594 21.422 1 95.38 97 MET A C 1
ATOM 726 O O . MET A 1 97 ? 5.645 37.938 22.469 1 95.38 97 MET A O 1
ATOM 730 N N . THR A 1 98 ? 6.734 36.438 21.25 1 94.56 98 THR A N 1
ATOM 731 C CA . THR A 1 98 ? 6.535 35.375 22.234 1 94.56 98 THR A CA 1
ATOM 732 C C . THR A 1 98 ? 7.742 35.281 23.156 1 94.56 98 THR A C 1
ATOM 734 O O . THR A 1 98 ? 7.645 34.719 24.266 1 94.56 98 THR A O 1
ATOM 737 N N . GLY A 1 99 ? 8.891 35.719 22.719 1 94.06 99 GLY A N 1
ATOM 738 C CA . GLY A 1 99 ? 10.133 35.531 23.453 1 94.06 99 GLY A CA 1
ATOM 739 C C . GLY A 1 99 ? 10.656 34.094 23.359 1 94.06 99 GLY A C 1
ATOM 740 O O . GLY A 1 99 ? 11.609 33.75 24.062 1 94.06 99 GLY A O 1
ATOM 741 N N . ILE A 1 100 ? 9.984 33.312 22.484 1 94.19 100 ILE A N 1
ATOM 742 C CA . ILE A 1 100 ? 10.375 31.922 22.328 1 94.19 100 ILE A CA 1
ATOM 743 C C . ILE A 1 100 ? 11.273 31.766 21.109 1 94.19 100 ILE A C 1
ATOM 745 O O . ILE A 1 100 ? 10.875 32.094 19.984 1 94.19 100 ILE A O 1
ATOM 749 N N . LYS A 1 101 ? 12.438 31.25 21.328 1 93.88 101 LYS A N 1
ATOM 750 C CA . LYS A 1 101 ? 13.367 30.984 20.234 1 93.88 101 LYS A CA 1
ATOM 751 C C . LYS A 1 101 ? 13.008 29.688 19.5 1 93.88 101 LYS A C 1
ATOM 753 O O . LYS A 1 101 ? 12.781 28.656 20.141 1 93.88 101 LYS A O 1
ATOM 758 N N . VAL A 1 102 ? 12.891 29.766 18.234 1 95.44 102 VAL A N 1
ATOM 759 C CA . VAL A 1 102 ? 12.547 28.594 17.453 1 95.44 102 VAL A CA 1
ATOM 760 C C . VAL A 1 102 ? 13.508 28.453 16.266 1 95.44 102 VAL A C 1
ATOM 762 O O . VAL A 1 102 ? 14.133 29.438 15.859 1 95.44 102 VAL A O 1
ATOM 765 N N . GLY A 1 103 ? 13.617 27.25 15.789 1 94 103 GLY A N 1
ATOM 766 C CA . GLY A 1 103 ? 14.422 26.984 14.609 1 94 103 GLY A CA 1
ATOM 767 C C . GLY A 1 103 ? 13.773 27.453 13.32 1 94 103 GLY A C 1
ATOM 768 O O . GLY A 1 103 ? 12.609 27.844 13.312 1 94 103 GLY A O 1
ATOM 769 N N . ASN A 1 104 ? 14.461 27.328 12.18 1 92.06 104 ASN A N 1
ATOM 770 C CA . ASN A 1 104 ? 14.07 27.859 10.883 1 92.06 104 ASN A CA 1
ATOM 771 C C . ASN A 1 104 ? 12.844 27.156 10.328 1 92.06 104 ASN A C 1
ATOM 773 O O . ASN A 1 104 ? 12.016 27.766 9.648 1 92.06 104 ASN A O 1
ATOM 777 N N . SER A 1 105 ? 12.672 25.906 10.664 1 96 105 SER A N 1
ATOM 778 C CA . SER A 1 105 ? 11.609 25.125 10.039 1 96 105 SER A CA 1
ATOM 779 C C . SER A 1 105 ? 10.398 25 10.961 1 96 105 SER A C 1
ATOM 781 O O . SER A 1 105 ? 9.312 24.609 10.523 1 96 105 SER A O 1
ATOM 783 N N . THR A 1 106 ? 10.547 25.344 12.148 1 96.62 106 THR A N 1
ATOM 784 C CA . THR A 1 106 ? 9.539 25.062 13.164 1 96.62 106 THR A CA 1
ATOM 785 C C . THR A 1 106 ? 8.219 25.734 12.82 1 96.62 106 THR A C 1
ATOM 787 O O . THR A 1 106 ? 7.164 25.094 12.836 1 96.62 106 THR A O 1
ATOM 790 N N . LEU A 1 107 ? 8.258 26.969 12.492 1 97.88 107 LEU A N 1
ATOM 791 C CA . LEU A 1 107 ? 7.023 27.719 12.258 1 97.88 107 LEU A CA 1
ATOM 792 C C . LEU A 1 107 ? 6.391 27.297 10.93 1 97.88 107 LEU A C 1
ATOM 794 O O . LEU A 1 107 ? 5.164 27.328 10.789 1 97.88 107 LEU A O 1
ATOM 798 N N . ARG A 1 108 ? 7.254 26.891 9.977 1 97.44 108 ARG A N 1
ATOM 799 C CA . ARG A 1 108 ? 6.73 26.375 8.719 1 97.44 108 ARG A CA 1
ATOM 800 C C . ARG A 1 108 ? 5.949 25.094 8.938 1 97.44 108 ARG A C 1
ATOM 802 O O . ARG A 1 108 ? 4.867 24.906 8.375 1 97.44 108 ARG A O 1
ATOM 809 N N . MET A 1 109 ? 6.508 24.266 9.766 1 96.31 109 MET A N 1
ATOM 810 C CA . MET A 1 109 ? 5.852 23 10.07 1 96.31 109 MET A CA 1
ATOM 811 C C . MET A 1 109 ? 4.551 23.234 10.836 1 96.31 109 MET A C 1
ATOM 813 O O . MET A 1 109 ? 3.543 22.578 10.57 1 96.31 109 MET A O 1
ATOM 817 N N . ARG A 1 110 ? 4.637 24.188 11.789 1 97.69 110 ARG A N 1
ATOM 818 C CA . ARG A 1 110 ? 3.441 24.516 12.547 1 97.69 110 ARG A CA 1
ATOM 819 C C . ARG A 1 110 ? 2.354 25.078 11.641 1 97.69 110 ARG A C 1
ATOM 821 O O . ARG A 1 110 ? 1.185 24.703 11.758 1 97.69 110 ARG A O 1
ATOM 828 N N . TYR A 1 111 ? 2.697 25.906 10.742 1 97.56 111 TYR A N 1
ATOM 829 C CA . TYR A 1 111 ? 1.799 26.484 9.75 1 97.56 111 TYR A CA 1
ATOM 830 C C . TYR A 1 111 ? 1.115 25.406 8.93 1 97.56 111 TYR A C 1
ATOM 832 O O . TYR A 1 111 ? -0.107 25.422 8.766 1 97.56 111 TYR A O 1
ATOM 840 N N . THR A 1 112 ? 1.839 24.484 8.438 1 95.5 112 THR A N 1
ATOM 841 C CA . THR A 1 112 ? 1.343 23.406 7.586 1 95.5 112 THR A CA 1
ATOM 842 C C . THR A 1 112 ? 0.334 22.547 8.344 1 95.5 112 THR A C 1
ATOM 844 O O . THR A 1 112 ? -0.721 22.203 7.805 1 95.5 112 THR A O 1
ATOM 847 N N . THR A 1 113 ? 0.686 22.312 9.578 1 95.19 113 THR A N 1
ATOM 848 C CA . THR A 1 113 ? -0.209 21.5 10.398 1 95.19 113 THR A CA 1
ATOM 849 C C . THR A 1 113 ? -1.505 22.25 10.688 1 95.19 113 THR A C 1
ATOM 851 O O . THR A 1 113 ? -2.59 21.672 10.648 1 95.19 113 THR A O 1
ATOM 854 N N . MET A 1 114 ? -1.418 23.531 10.977 1 96.56 114 MET A N 1
ATOM 855 C CA . MET A 1 114 ? -2.605 24.359 11.203 1 96.56 114 MET A CA 1
ATOM 856 C C . MET A 1 114 ? -3.52 24.344 9.984 1 96.56 114 MET A C 1
ATOM 858 O O . MET A 1 114 ? -4.734 24.188 10.117 1 96.56 114 MET A O 1
ATOM 862 N N . LYS A 1 115 ? -2.824 24.5 8.859 1 94.94 115 LYS A N 1
ATOM 863 C CA . LYS A 1 115 ? -3.592 24.516 7.621 1 94.94 115 LYS A CA 1
ATOM 864 C C . LYS A 1 115 ? -4.348 23.203 7.426 1 94.94 115 LYS A C 1
ATOM 866 O O . LYS A 1 115 ? -5.508 23.203 7.008 1 94.94 115 LYS A O 1
ATOM 871 N N . ALA A 1 116 ? -3.744 22.094 7.723 1 94 116 ALA A N 1
ATOM 872 C CA . ALA A 1 116 ? -4.379 20.781 7.613 1 94 116 ALA A CA 1
ATOM 873 C C . ALA A 1 116 ? -5.508 20.641 8.633 1 94 116 ALA A C 1
ATOM 875 O O . ALA A 1 116 ? -6.555 20.062 8.328 1 94 116 ALA A O 1
ATOM 876 N N . ASN A 1 117 ? -5.312 21.203 9.797 1 94.5 117 ASN A N 1
ATOM 877 C CA . ASN A 1 117 ? -6.301 21.125 10.867 1 94.5 117 ASN A CA 1
ATOM 878 C C . ASN A 1 117 ? -7.555 21.922 10.547 1 94.5 117 ASN A C 1
ATOM 880 O O . ASN A 1 117 ? -8.656 21.578 10.984 1 94.5 117 ASN A O 1
ATOM 884 N N . PHE A 1 118 ? -7.363 22.906 9.836 1 95.19 118 PHE A N 1
ATOM 885 C CA . PHE A 1 118 ? -8.453 23.859 9.641 1 95.19 118 PHE A CA 1
ATOM 886 C C . PHE A 1 118 ? -9.305 23.469 8.438 1 95.19 118 PHE A C 1
ATOM 888 O O . PHE A 1 118 ? -10.32 24.094 8.156 1 95.19 118 PHE A O 1
ATOM 895 N N . VAL A 1 119 ? -8.898 22.375 7.773 1 94.44 119 VAL A N 1
ATOM 896 C CA . VAL A 1 119 ? -9.617 21.922 6.586 1 94.44 119 VAL A CA 1
ATOM 897 C C . VAL A 1 119 ? -10.898 21.203 7 1 94.44 119 VAL A C 1
ATOM 899 O O . VAL A 1 119 ? -10.875 20.344 7.871 1 94.44 119 VAL A O 1
ATOM 902 N N . GLU A 1 120 ? -11.969 21.703 6.395 1 93.94 120 GLU A N 1
ATOM 903 C CA . GLU A 1 120 ? -13.234 20.984 6.547 1 93.94 120 GLU A CA 1
ATOM 904 C C . GLU A 1 120 ? -13.531 20.125 5.328 1 93.94 120 GLU A C 1
ATOM 906 O O . GLU A 1 120 ? -13.594 20.625 4.203 1 93.94 120 GLU A O 1
ATOM 911 N N . ILE A 1 121 ? -13.617 18.875 5.598 1 96.38 121 ILE A N 1
ATOM 912 C CA . ILE A 1 121 ? -13.914 17.938 4.523 1 96.38 121 ILE A CA 1
ATOM 913 C C . ILE A 1 121 ? -15.414 17.641 4.5 1 96.38 121 ILE A C 1
ATOM 915 O O . ILE A 1 121 ? -15.992 17.234 5.508 1 96.38 121 ILE A O 1
ATOM 919 N N . SER A 1 122 ? -16.062 17.938 3.363 1 96.62 122 SER A N 1
ATOM 920 C CA . SER A 1 122 ? -17.5 17.75 3.229 1 96.62 122 SER A CA 1
ATOM 921 C C . SER A 1 122 ? -17.906 16.297 3.455 1 96.62 122 SER A C 1
ATOM 923 O O . SER A 1 122 ? -17.078 15.398 3.314 1 96.62 122 SER A O 1
ATOM 925 N N . GLY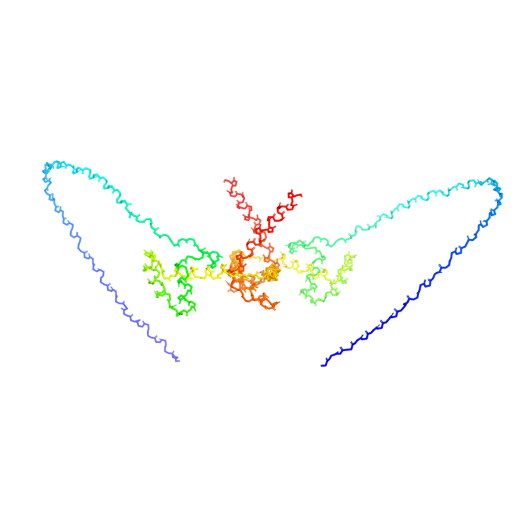 A 1 123 ? -19.188 16.094 3.771 1 96.12 123 GLY A N 1
ATOM 926 C CA . GLY A 1 123 ? -19.688 14.742 3.943 1 96.12 123 GLY A CA 1
ATOM 927 C C . GLY A 1 123 ? -19.562 13.891 2.693 1 96.12 123 GLY A C 1
ATOM 928 O O . GLY A 1 123 ? -19.234 12.703 2.775 1 96.12 123 GLY A O 1
ATOM 929 N N . GLU A 1 124 ? -19.766 14.477 1.613 1 97.69 124 GLU A N 1
ATOM 930 C CA . GLU A 1 124 ? -19.609 13.789 0.337 1 97.69 124 GLU A CA 1
ATOM 931 C C . GLU A 1 124 ? -18.156 13.344 0.123 1 97.69 124 GLU A C 1
ATOM 933 O O . GLU A 1 124 ? -17.906 12.227 -0.322 1 97.69 124 GLU A O 1
ATOM 938 N N . ASP A 1 125 ? -17.25 14.188 0.501 1 98.31 125 ASP A N 1
ATOM 939 C CA . ASP A 1 125 ? -15.852 13.875 0.268 1 98.31 125 ASP A CA 1
ATOM 940 C C . ASP A 1 125 ? -15.312 12.922 1.338 1 98.31 125 ASP A C 1
ATOM 942 O O . ASP A 1 125 ? -14.32 12.227 1.115 1 98.31 125 ASP A O 1
ATOM 946 N N . GLU A 1 126 ? -15.984 12.961 2.484 1 97.56 126 GLU A N 1
ATOM 947 C CA . GLU A 1 126 ? -15.648 11.93 3.463 1 97.56 126 GLU A CA 1
ATOM 948 C C . GLU A 1 126 ? -15.938 10.531 2.92 1 97.56 126 GLU A C 1
ATOM 950 O O . GLU A 1 126 ? -15.141 9.609 3.098 1 97.56 126 GLU A O 1
ATOM 955 N N . ALA A 1 127 ? -17.078 10.438 2.297 1 97.38 127 ALA A N 1
ATOM 956 C CA . ALA A 1 127 ? -17.453 9.164 1.693 1 97.38 127 ALA A CA 1
ATOM 957 C C . ALA A 1 127 ? -16.469 8.766 0.588 1 97.38 127 ALA A C 1
ATOM 959 O O . ALA A 1 127 ? -16.078 7.605 0.484 1 97.38 127 ALA A O 1
ATOM 960 N N . ARG A 1 128 ? -16.078 9.766 -0.217 1 98.31 128 ARG A N 1
ATOM 961 C CA . ARG A 1 128 ? -15.102 9.508 -1.261 1 98.31 128 ARG A CA 1
ATOM 962 C C . ARG A 1 128 ? -13.773 9.062 -0.661 1 98.31 128 ARG A C 1
ATOM 964 O O . ARG A 1 128 ? -13.117 8.156 -1.186 1 98.31 128 ARG A O 1
ATOM 971 N N . LEU A 1 129 ? -13.391 9.75 0.404 1 98.38 129 LEU A N 1
ATOM 972 C CA . LEU A 1 129 ? -12.133 9.445 1.081 1 98.38 129 LEU A CA 1
ATOM 973 C C . LEU A 1 129 ? -12.086 7.977 1.501 1 98.38 129 LEU A C 1
ATOM 975 O O . LEU A 1 129 ? -11.109 7.277 1.225 1 98.38 129 LEU A O 1
ATOM 979 N N . LEU A 1 130 ? -13.125 7.5 2.064 1 97.31 130 LEU A N 1
ATOM 980 C CA . LEU A 1 130 ? -13.188 6.125 2.541 1 97.31 130 LEU A CA 1
ATOM 981 C C . LEU A 1 130 ? -13.148 5.141 1.375 1 97.31 130 LEU A C 1
ATOM 983 O O . LEU A 1 130 ? -12.367 4.188 1.389 1 97.31 130 LEU A O 1
ATOM 987 N N . ARG A 1 131 ? -13.93 5.371 0.411 1 98.06 131 ARG A N 1
ATOM 988 C CA . ARG A 1 131 ? -14.023 4.484 -0.745 1 98.06 131 ARG A CA 1
ATOM 989 C C . ARG A 1 131 ? -12.719 4.484 -1.536 1 98.06 131 ARG A C 1
ATOM 991 O O . ARG A 1 131 ? -12.18 3.424 -1.859 1 98.06 131 ARG A O 1
ATOM 998 N N . LEU A 1 132 ? -12.219 5.676 -1.803 1 98.62 132 LEU A N 1
ATOM 999 C CA . LEU A 1 132 ? -11.086 5.805 -2.709 1 98.62 132 LEU A CA 1
ATOM 1000 C C . LEU A 1 132 ? -9.789 5.402 -2.018 1 98.62 132 LEU A C 1
ATOM 1002 O O . LEU A 1 132 ? -8.859 4.906 -2.664 1 98.62 132 LEU A O 1
ATOM 1006 N N . LYS A 1 133 ? -9.758 5.605 -0.732 1 98.56 133 LYS A N 1
ATOM 1007 C CA . LYS A 1 133 ? -8.609 5.055 -0.009 1 98.56 133 LYS A CA 1
ATOM 1008 C C . LYS A 1 133 ? -8.516 3.543 -0.193 1 98.56 133 LYS A C 1
ATOM 1010 O O . LYS A 1 133 ? -7.438 3.01 -0.454 1 98.56 133 LYS A O 1
ATOM 1015 N N . LYS A 1 134 ? -9.609 2.883 -0.016 1 98.19 134 LYS A N 1
ATOM 1016 C CA . LYS A 1 134 ? -9.656 1.434 -0.189 1 98.19 134 LYS A CA 1
ATOM 1017 C C . LYS A 1 134 ? -9.25 1.036 -1.607 1 98.19 134 LYS A C 1
ATOM 1019 O O . LYS A 1 134 ? -8.492 0.084 -1.8 1 98.19 134 LYS A O 1
ATOM 1024 N N . GLU A 1 135 ? -9.766 1.757 -2.561 1 98.62 135 GLU A N 1
ATOM 1025 C CA . GLU A 1 135 ? -9.461 1.46 -3.957 1 98.62 135 GLU A CA 1
ATOM 1026 C C . GLU A 1 135 ? -7.973 1.62 -4.242 1 98.62 135 GLU A C 1
ATOM 1028 O O . GLU A 1 135 ? -7.379 0.804 -4.953 1 98.62 135 GLU A O 1
ATOM 1033 N N . VAL A 1 136 ? -7.41 2.682 -3.742 1 98.56 136 VAL A N 1
ATOM 1034 C CA . VAL A 1 136 ? -5.988 2.945 -3.924 1 98.56 136 VAL A CA 1
ATOM 1035 C C . VAL A 1 136 ? -5.168 1.827 -3.279 1 98.56 136 VAL A C 1
ATOM 1037 O O . VAL A 1 136 ? -4.207 1.332 -3.873 1 98.56 136 VAL A O 1
ATOM 1040 N N . GLU A 1 137 ? -5.559 1.393 -2.17 1 98.56 137 GLU A N 1
ATOM 1041 C CA . GLU A 1 137 ? -4.867 0.317 -1.465 1 98.56 137 GLU A CA 1
ATOM 1042 C C . GLU A 1 137 ? -5.059 -1.02 -2.176 1 98.56 137 GLU A C 1
ATOM 1044 O O . GLU A 1 137 ? -4.109 -1.797 -2.309 1 98.56 137 GLU A O 1
ATOM 1049 N N . ASP A 1 138 ? -6.262 -1.298 -2.621 1 98.44 138 ASP A N 1
ATOM 1050 C CA . ASP A 1 138 ? -6.531 -2.533 -3.35 1 98.44 138 ASP A CA 1
ATOM 1051 C C . ASP A 1 138 ? -5.707 -2.605 -4.633 1 98.44 138 ASP A C 1
ATOM 1053 O O . ASP A 1 138 ? -5.184 -3.668 -4.98 1 98.44 138 ASP A O 1
ATOM 1057 N N . LYS A 1 139 ? -5.656 -1.517 -5.316 1 98.38 139 LYS A N 1
ATOM 1058 C CA . LYS A 1 139 ? -4.859 -1.471 -6.535 1 98.38 139 LYS A CA 1
ATOM 1059 C C . LYS A 1 139 ? -3.389 -1.75 -6.246 1 98.38 139 LYS A C 1
ATOM 1061 O O . LYS A 1 139 ? -2.732 -2.49 -6.98 1 98.38 139 LYS A O 1
ATOM 1066 N N . PHE A 1 140 ? -2.859 -1.176 -5.215 1 98.44 140 PHE A N 1
ATOM 1067 C CA . PHE A 1 140 ? -1.474 -1.419 -4.832 1 98.44 140 PHE A CA 1
ATOM 1068 C C . PHE A 1 140 ? -1.25 -2.893 -4.516 1 98.44 140 PHE A C 1
ATOM 1070 O O . PHE A 1 140 ? -0.251 -3.48 -4.938 1 98.44 140 PHE A O 1
ATOM 1077 N N . GLU A 1 141 ? -2.215 -3.502 -3.771 1 97.81 141 GLU A N 1
ATOM 1078 C CA . GLU A 1 141 ? -2.09 -4.914 -3.422 1 97.81 141 GLU A CA 1
ATOM 1079 C C . GLU A 1 141 ? -2.027 -5.789 -4.672 1 97.81 141 GLU A C 1
ATOM 1081 O O . GLU A 1 141 ? -1.306 -6.789 -4.699 1 97.81 141 GLU A O 1
ATOM 1086 N N . GLN A 1 142 ? -2.684 -5.406 -5.676 1 97 142 GLN A N 1
ATOM 1087 C CA . GLN A 1 142 ? -2.721 -6.148 -6.934 1 97 142 GLN A CA 1
ATOM 1088 C C . GLN A 1 142 ? -1.41 -5.996 -7.699 1 97 142 GLN A C 1
ATOM 1090 O O . GLN A 1 142 ? -0.995 -6.91 -8.414 1 97 142 GLN A O 1
ATOM 1095 N N . GLU A 1 143 ? -0.785 -4.848 -7.516 1 97.88 143 GLU A N 1
ATOM 1096 C CA . GLU A 1 143 ? 0.387 -4.523 -8.32 1 97.88 143 GLU A CA 1
ATOM 1097 C C . GLU A 1 143 ? 1.677 -4.762 -7.543 1 97.88 143 GLU A C 1
ATOM 1099 O O . GLU A 1 143 ? 2.764 -4.789 -8.125 1 97.88 143 GLU A O 1
ATOM 1104 N N . LYS A 1 144 ? 1.618 -4.918 -6.312 1 98.56 144 LYS A N 1
ATOM 1105 C CA . LYS A 1 144 ? 2.74 -4.902 -5.379 1 98.56 144 LYS A CA 1
ATOM 1106 C C . LYS A 1 144 ? 3.83 -5.879 -5.809 1 98.56 144 LYS A C 1
ATOM 1108 O O . LYS A 1 144 ? 5.004 -5.512 -5.895 1 98.56 144 LYS A O 1
ATOM 1113 N N . TRP A 1 145 ? 3.439 -7.043 -6.145 1 98.5 145 TRP A N 1
ATOM 1114 C CA . TRP A 1 145 ? 4.43 -8.086 -6.375 1 98.5 145 TRP A CA 1
ATOM 1115 C C . TRP A 1 145 ? 5.062 -7.941 -7.754 1 98.5 145 TRP A C 1
ATOM 1117 O O . TRP A 1 145 ? 6.207 -8.352 -7.969 1 98.5 145 TRP A O 1
ATOM 1127 N N . HIS A 1 146 ? 4.391 -7.391 -8.719 1 98.44 146 HIS A N 1
ATOM 1128 C CA . HIS A 1 146 ? 5 -7.008 -9.992 1 98.44 146 HIS A CA 1
ATOM 1129 C C . HIS A 1 146 ? 6.062 -5.93 -9.789 1 98.44 146 HIS A C 1
ATOM 1131 O O . HIS A 1 146 ? 7.148 -6.012 -10.367 1 98.44 146 HIS A O 1
ATOM 1137 N N . LYS A 1 147 ? 5.746 -4.965 -8.906 1 98.75 147 LYS A N 1
ATOM 1138 C CA . LYS A 1 147 ? 6.68 -3.889 -8.586 1 98.75 147 LYS A CA 1
ATOM 1139 C C . LYS A 1 147 ? 7.914 -4.426 -7.871 1 98.75 147 LYS A C 1
ATOM 1141 O O . LYS A 1 147 ? 9.031 -3.984 -8.141 1 98.75 147 LYS A O 1
ATOM 1146 N N . VAL A 1 148 ? 7.648 -5.363 -7.02 1 98.75 148 VAL A N 1
ATOM 1147 C CA . VAL A 1 148 ? 8.758 -5.984 -6.301 1 98.75 148 VAL A CA 1
ATOM 1148 C C . VAL A 1 148 ? 9.656 -6.727 -7.285 1 98.75 148 VAL A C 1
ATOM 1150 O O . VAL A 1 148 ? 10.883 -6.621 -7.211 1 98.75 148 VAL A O 1
ATOM 1153 N N . GLY A 1 149 ? 9.008 -7.508 -8.172 1 98.56 149 GLY A N 1
ATOM 1154 C CA . GLY A 1 149 ? 9.773 -8.203 -9.195 1 98.56 149 GLY A CA 1
ATOM 1155 C C . GLY A 1 149 ? 10.617 -7.266 -10.039 1 98.56 149 GLY A C 1
ATOM 1156 O O . GLY A 1 149 ? 11.781 -7.555 -10.32 1 98.56 149 GLY A O 1
ATOM 1157 N N . GLU A 1 150 ? 10.062 -6.125 -10.414 1 98.69 150 GLU A N 1
ATOM 1158 C CA . GLU A 1 150 ? 10.789 -5.117 -11.18 1 98.69 150 GLU A CA 1
ATOM 1159 C C . GLU A 1 150 ? 11.961 -4.559 -10.383 1 98.69 150 GLU A C 1
ATOM 1161 O O . GLU A 1 150 ? 13.039 -4.332 -10.93 1 98.69 150 GLU A O 1
ATOM 1166 N N . ALA A 1 151 ? 11.742 -4.305 -9.156 1 98.75 151 ALA A N 1
ATOM 1167 C CA . ALA A 1 151 ? 12.789 -3.771 -8.289 1 98.75 151 ALA A CA 1
ATOM 1168 C C . ALA A 1 151 ? 13.945 -4.758 -8.141 1 98.75 151 ALA A C 1
ATOM 1170 O O . ALA A 1 151 ? 15.109 -4.363 -8.125 1 98.75 151 ALA A O 1
ATOM 1171 N N . ILE A 1 152 ? 13.609 -6.035 -8.039 1 98.75 152 ILE A N 1
ATOM 1172 C CA . ILE A 1 152 ? 14.633 -7.07 -7.93 1 98.75 152 ILE A CA 1
ATOM 1173 C C . ILE A 1 152 ? 15.5 -7.078 -9.188 1 98.75 152 ILE A C 1
ATOM 1175 O O . ILE A 1 152 ? 16.734 -7.094 -9.102 1 98.75 152 ILE A O 1
ATOM 1179 N N . GLU A 1 153 ? 14.828 -7.02 -10.312 1 98.56 153 GLU A N 1
ATOM 1180 C CA . GLU A 1 153 ? 15.562 -7 -11.578 1 98.56 153 GLU A CA 1
ATOM 1181 C C . GLU A 1 153 ? 16.453 -5.762 -11.68 1 98.56 153 GLU A C 1
ATOM 1183 O O . GLU A 1 153 ? 17.609 -5.852 -12.102 1 98.56 153 GLU A O 1
ATOM 1188 N N . ALA A 1 154 ? 15.93 -4.629 -11.297 1 98.44 154 ALA A N 1
ATOM 1189 C CA . ALA A 1 154 ? 16.672 -3.371 -11.344 1 98.44 154 ALA A CA 1
ATOM 1190 C C . ALA A 1 154 ? 17.859 -3.396 -10.398 1 98.44 154 ALA A C 1
ATOM 1192 O O . ALA A 1 154 ? 18.875 -2.748 -10.656 1 98.44 154 ALA A O 1
ATOM 1193 N N . ASP A 1 155 ? 17.766 -4.16 -9.383 1 98.25 155 ASP A N 1
ATOM 1194 C CA . ASP A 1 155 ? 18.828 -4.262 -8.383 1 98.25 155 ASP A CA 1
ATOM 1195 C C . ASP A 1 155 ? 19.812 -5.367 -8.742 1 98.25 155 ASP A C 1
ATOM 1197 O O . ASP A 1 155 ? 20.672 -5.734 -7.926 1 98.25 155 ASP A O 1
ATOM 1201 N N . GLY A 1 156 ? 19.656 -6 -9.805 1 98.25 156 GLY A N 1
ATOM 1202 C CA . GLY A 1 156 ? 20.625 -6.969 -10.289 1 98.25 156 GLY A CA 1
ATOM 1203 C C . GLY A 1 156 ? 20.156 -8.406 -10.141 1 98.25 156 GLY A C 1
ATOM 1204 O O . GLY A 1 156 ? 20.906 -9.344 -10.422 1 98.25 156 GLY A O 1
ATOM 1205 N N . GLY A 1 157 ? 18.906 -8.602 -9.688 1 98.5 157 GLY A N 1
ATOM 1206 C CA . GLY A 1 157 ? 18.375 -9.938 -9.531 1 98.5 157 GLY A CA 1
ATOM 1207 C C . GLY A 1 157 ? 17.75 -10.484 -10.805 1 98.5 157 GLY A C 1
ATOM 1208 O O . GLY A 1 157 ? 17.781 -9.82 -11.852 1 98.5 157 GLY A O 1
ATOM 1209 N N . GLN A 1 158 ? 17.25 -11.727 -10.766 1 97.75 158 GLN A N 1
ATOM 1210 C CA . GLN A 1 158 ? 16.609 -12.367 -11.906 1 97.75 158 GLN A CA 1
ATOM 1211 C C . GLN A 1 158 ? 15.148 -11.938 -12.023 1 97.75 158 GLN A C 1
ATOM 1213 O O . GLN A 1 158 ? 14.594 -11.32 -11.109 1 97.75 158 GLN A O 1
ATOM 1218 N N . LYS A 1 159 ? 14.656 -12.266 -13.203 1 97.31 159 LYS A N 1
ATOM 1219 C CA . LYS A 1 159 ? 13.234 -12.031 -13.438 1 97.31 159 LYS A CA 1
ATOM 1220 C C . LYS A 1 159 ? 12.391 -13.18 -12.883 1 97.31 159 LYS A C 1
ATOM 1222 O O . LYS A 1 159 ? 12.664 -14.352 -13.172 1 97.31 159 LYS A O 1
ATOM 1227 N N . TYR A 1 160 ? 11.406 -12.844 -12 1 97.31 160 TYR A N 1
ATOM 1228 C CA . TYR A 1 160 ? 10.516 -13.828 -11.398 1 97.31 160 TYR A CA 1
ATOM 1229 C C . TYR A 1 160 ? 9.055 -13.469 -11.641 1 97.31 160 TYR A C 1
ATOM 1231 O O . TYR A 1 160 ? 8.695 -12.289 -11.672 1 97.31 160 TYR A O 1
ATOM 1239 N N . PRO A 1 161 ? 8.234 -14.477 -11.766 1 95.31 161 PRO A N 1
ATOM 1240 C CA . PRO A 1 161 ? 6.801 -14.18 -11.742 1 95.31 161 PRO A CA 1
ATOM 1241 C C . PRO A 1 161 ? 6.324 -13.664 -10.391 1 95.31 161 PRO A C 1
ATOM 1243 O O . PRO A 1 161 ? 6.82 -14.094 -9.352 1 95.31 161 PRO A O 1
ATOM 1246 N N . ALA A 1 162 ? 5.352 -12.805 -10.453 1 96.19 162 ALA A N 1
ATOM 1247 C CA . ALA A 1 162 ? 4.805 -12.203 -9.242 1 96.19 162 ALA A CA 1
ATOM 1248 C C . ALA A 1 162 ? 4.301 -13.281 -8.273 1 96.19 162 ALA A C 1
ATOM 1250 O O . ALA A 1 162 ? 4.516 -13.18 -7.066 1 96.19 162 ALA A O 1
ATOM 1251 N N . THR A 1 163 ? 3.703 -14.289 -8.852 1 94.56 163 THR A N 1
ATOM 1252 C CA . THR A 1 163 ? 3.129 -15.352 -8.031 1 94.56 163 THR A CA 1
ATOM 1253 C C . THR A 1 163 ? 4.223 -16.109 -7.281 1 94.56 163 THR A C 1
ATOM 1255 O O . THR A 1 163 ? 4.023 -16.516 -6.137 1 94.56 163 THR A O 1
ATOM 1258 N N . ALA A 1 164 ? 5.324 -16.281 -7.867 1 96.38 164 ALA A N 1
ATOM 1259 C CA . ALA A 1 164 ? 6.441 -16.953 -7.223 1 96.38 164 ALA A CA 1
ATOM 1260 C C . ALA A 1 164 ? 6.996 -16.141 -6.062 1 96.38 164 ALA A C 1
ATOM 1262 O O . ALA A 1 164 ? 7.348 -16.688 -5.016 1 96.38 164 ALA A O 1
ATOM 1263 N N . LEU A 1 165 ? 7.055 -14.867 -6.297 1 97.88 165 LEU A N 1
ATOM 1264 C CA . LEU A 1 165 ? 7.574 -13.969 -5.27 1 97.88 165 LEU A CA 1
ATOM 1265 C C . LEU A 1 165 ? 6.648 -13.93 -4.059 1 97.88 165 LEU A C 1
ATOM 1267 O O . LEU A 1 165 ? 7.113 -13.969 -2.916 1 97.88 165 LEU A O 1
ATOM 1271 N N . GLN A 1 166 ? 5.445 -13.812 -4.336 1 96.56 166 GLN A N 1
ATOM 1272 C CA . GLN A 1 166 ? 4.457 -13.805 -3.262 1 96.56 166 GLN A CA 1
ATOM 1273 C C . GLN A 1 166 ? 4.531 -15.086 -2.438 1 96.56 166 GLN A C 1
ATOM 1275 O O . GLN A 1 166 ? 4.535 -15.039 -1.206 1 96.56 166 GLN A O 1
ATOM 1280 N N . LYS A 1 167 ? 4.59 -16.172 -3.098 1 94.31 167 LYS A N 1
ATOM 1281 C CA . LYS A 1 167 ? 4.676 -17.469 -2.424 1 94.31 167 LYS A CA 1
ATOM 1282 C C . LYS A 1 167 ? 5.941 -17.578 -1.582 1 94.31 167 LYS A C 1
ATOM 1284 O O . LYS A 1 167 ? 5.898 -18.031 -0.439 1 94.31 167 LYS A O 1
ATOM 1289 N N . LYS A 1 168 ? 6.969 -17.203 -2.137 1 95.75 168 LYS A N 1
ATOM 1290 C CA . LYS A 1 168 ? 8.242 -17.25 -1.425 1 95.75 168 LYS A CA 1
ATOM 1291 C C . LYS A 1 168 ? 8.211 -16.375 -0.177 1 95.75 168 LYS A C 1
ATOM 1293 O O . LYS A 1 168 ? 8.703 -16.766 0.881 1 95.75 168 LYS A O 1
ATOM 1298 N N . PHE A 1 169 ? 7.668 -15.219 -0.29 1 96.31 169 PHE A N 1
ATOM 1299 C CA . PHE A 1 169 ? 7.582 -14.328 0.859 1 96.31 169 PHE A CA 1
ATOM 1300 C C . PHE A 1 169 ? 6.766 -14.961 1.979 1 96.31 169 PHE A C 1
ATOM 1302 O O . PHE A 1 169 ? 7.133 -14.875 3.15 1 96.31 169 PHE A O 1
ATOM 1309 N N . LYS A 1 170 ? 5.695 -15.523 1.59 1 93.38 170 LYS A N 1
ATOM 1310 C CA . LYS A 1 170 ? 4.859 -16.188 2.586 1 93.38 170 LYS A CA 1
ATOM 1311 C C . LYS A 1 170 ? 5.629 -17.281 3.305 1 93.38 170 LYS A C 1
ATOM 1313 O O . LYS A 1 170 ? 5.496 -17.453 4.52 1 93.38 170 LYS A O 1
ATOM 1318 N N . GLU A 1 171 ? 6.348 -18.031 2.586 1 91.81 171 GLU A N 1
ATOM 1319 C CA . GLU A 1 171 ? 7.188 -19.062 3.168 1 91.81 171 GLU A CA 1
ATOM 1320 C C . GLU A 1 171 ? 8.211 -18.484 4.137 1 91.81 171 GLU A C 1
ATOM 1322 O O . GLU A 1 171 ? 8.406 -19.016 5.234 1 91.81 171 GLU A O 1
ATOM 1327 N N . LEU A 1 172 ? 8.773 -17.469 3.711 1 92.94 172 LEU A N 1
ATOM 1328 C CA . LEU A 1 172 ? 9.805 -16.844 4.527 1 92.94 172 LEU A CA 1
ATOM 1329 C C . LEU A 1 172 ? 9.195 -16.219 5.777 1 92.94 172 LEU A C 1
ATOM 1331 O O . LEU A 1 172 ? 9.805 -16.234 6.848 1 92.94 172 LEU A O 1
ATOM 1335 N N . ALA A 1 173 ? 8.07 -15.586 5.574 1 89.62 173 ALA A N 1
ATOM 1336 C CA . ALA A 1 173 ? 7.383 -14.953 6.691 1 89.62 173 ALA A CA 1
ATOM 1337 C C . ALA A 1 173 ? 6.996 -15.977 7.754 1 89.62 173 ALA A C 1
ATOM 1339 O O . ALA A 1 173 ? 7.027 -15.68 8.953 1 89.62 173 ALA A O 1
ATOM 1340 N N . LYS A 1 174 ? 6.559 -17.094 7.359 1 87.62 174 LYS A N 1
ATOM 1341 C CA . LYS A 1 174 ? 6.23 -18.172 8.289 1 87.62 174 LYS A CA 1
ATOM 1342 C C . LYS A 1 174 ? 7.473 -18.656 9.039 1 87.62 174 LYS A C 1
ATOM 1344 O O . LYS A 1 174 ? 7.402 -18.969 10.227 1 87.62 174 LYS A O 1
ATOM 1349 N N . LYS A 1 175 ? 8.477 -18.672 8.375 1 83.56 175 LYS A N 1
ATOM 1350 C CA . LYS A 1 175 ? 9.734 -19.109 8.977 1 83.56 175 LYS A CA 1
ATOM 1351 C C . LYS A 1 175 ? 10.266 -18.062 9.961 1 83.56 175 LYS A C 1
ATOM 1353 O O . LYS A 1 175 ? 10.781 -18.422 11.023 1 83.56 175 LYS A O 1
ATOM 1358 N N . ASN A 1 176 ? 10.156 -16.797 9.477 1 73.38 176 ASN A N 1
ATOM 1359 C CA . ASN A 1 176 ? 10.641 -15.719 10.336 1 73.38 176 ASN A CA 1
ATOM 1360 C C . ASN A 1 176 ? 9.656 -15.414 11.461 1 73.38 176 ASN A C 1
ATOM 1362 O O . ASN A 1 176 ? 10.055 -14.914 12.516 1 73.38 176 ASN A O 1
ATOM 1366 N N . GLY A 1 177 ? 8.359 -15.258 11.102 1 61.69 177 GLY A N 1
ATOM 1367 C CA . GLY A 1 177 ? 7.398 -15.125 12.188 1 61.69 177 GLY A CA 1
ATOM 1368 C C . GLY A 1 177 ? 7.504 -16.234 13.219 1 61.69 177 GLY A C 1
ATOM 1369 O O . GLY A 1 177 ? 7.211 -16.016 14.398 1 61.69 177 GLY A O 1
ATOM 1370 N N . TYR A 1 178 ? 7.766 -17.344 12.758 1 51.69 178 TYR A N 1
ATOM 1371 C CA . TYR A 1 178 ? 8.148 -18.406 13.688 1 51.69 178 TYR A CA 1
ATOM 1372 C C . TYR A 1 178 ? 9.469 -18.078 14.375 1 51.69 178 TYR A C 1
ATOM 1374 O O . TYR A 1 178 ? 9.695 -18.484 15.523 1 51.69 178 TYR A O 1
ATOM 1382 N N . VAL A 1 179 ? 10.32 -17.391 13.664 1 45.12 179 VAL A N 1
ATOM 1383 C CA . VAL A 1 179 ? 11.555 -17.031 14.359 1 45.12 179 VAL A CA 1
ATOM 1384 C C . VAL A 1 179 ? 11.297 -15.859 15.305 1 45.12 179 VAL A C 1
ATOM 1386 O O . VAL A 1 179 ? 11.922 -15.758 16.359 1 45.12 179 VAL A O 1
ATOM 1389 N N . GLU A 1 180 ? 10.523 -14.969 14.984 1 41.38 180 GLU A N 1
ATOM 1390 C CA . GLU A 1 180 ? 10.219 -14.008 16.031 1 41.38 180 GLU A CA 1
ATOM 1391 C C . GLU A 1 180 ? 9.32 -14.625 17.109 1 41.38 180 GLU A C 1
ATOM 1393 O O . GLU A 1 180 ? 9.375 -14.234 18.281 1 41.38 180 GLU A O 1
ATOM 1398 N N . VAL A 1 181 ? 8.367 -15.469 16.859 1 39.91 181 VAL A N 1
ATOM 1399 C CA . VAL A 1 181 ? 7.711 -16.188 17.953 1 39.91 181 VAL A CA 1
ATOM 1400 C C . VAL A 1 181 ? 8.688 -17.172 18.578 1 39.91 181 VAL A C 1
ATOM 1402 O O . VAL A 1 181 ? 8.516 -17.578 19.734 1 39.91 181 VAL A O 1
ATOM 1405 N N . ALA A 1 182 ? 9.609 -17.906 17.922 1 37 182 ALA A N 1
ATOM 1406 C CA . ALA A 1 182 ? 10.547 -18.781 18.625 1 37 182 ALA A CA 1
ATOM 1407 C C . ALA A 1 182 ? 11.625 -17.984 19.344 1 37 182 ALA A C 1
ATOM 1409 O O . ALA A 1 182 ? 12.312 -18.5 20.234 1 37 182 ALA A O 1
ATOM 1410 N N . LYS A 1 183 ? 11.969 -16.766 18.906 1 39 183 LYS A N 1
ATOM 1411 C CA . LYS A 1 183 ? 12.945 -16.078 19.734 1 39 183 LYS A CA 1
ATOM 1412 C C . LYS A 1 183 ? 12.336 -15.656 21.078 1 39 183 LYS A C 1
ATOM 1414 O O . LYS A 1 183 ? 13.055 -15.375 22.031 1 39 183 LYS A O 1
ATOM 1419 N N . ASP A 1 184 ? 11.023 -15.289 21.062 1 33.03 184 ASP A N 1
ATOM 1420 C CA . ASP A 1 184 ? 10.578 -14.938 22.406 1 33.03 184 ASP A CA 1
ATOM 1421 C C . ASP A 1 184 ? 10.398 -16.188 23.266 1 33.03 184 ASP A C 1
ATOM 1423 O O . ASP A 1 184 ? 10.094 -16.094 24.453 1 33.03 184 ASP A O 1
ATOM 1427 N N . VAL A 1 185 ? 10.188 -17.344 22.609 1 31.53 185 VAL A N 1
ATOM 1428 C CA . VAL A 1 185 ? 10.031 -18.422 23.578 1 31.53 185 VAL A CA 1
ATOM 1429 C C . VAL A 1 185 ? 11.398 -18.953 24 1 31.53 185 VAL A C 1
ATOM 1431 O O . VAL A 1 185 ? 11.5 -19.812 24.875 1 31.53 185 VAL A O 1
ATOM 1434 N N . GLU A 1 186 ? 12.516 -18.516 23.312 1 26.06 186 GLU A N 1
ATOM 1435 C CA . GLU A 1 186 ? 13.664 -18.891 24.125 1 26.06 186 GLU A CA 1
ATOM 1436 C C . GLU A 1 186 ? 14.031 -17.797 25.109 1 26.06 186 GLU A C 1
ATOM 1438 O O . GLU A 1 186 ? 13.922 -16.609 24.797 1 26.06 186 GLU A O 1
ATOM 1443 N N . MET B 1 1 ? -31.047 34.469 -40.219 1 21.12 1 MET B N 1
ATOM 1444 C CA . MET B 1 1 ? -31.406 33.281 -40.969 1 21.12 1 MET B CA 1
ATOM 1445 C C . MET B 1 1 ? -31.109 32 -40.188 1 21.12 1 MET B C 1
ATOM 1447 O O . MET B 1 1 ? -31.797 31 -40.344 1 21.12 1 MET B O 1
ATOM 1451 N N . PRO B 1 2 ? -30.094 31.25 -39.5 1 25.17 2 PRO B N 1
ATOM 1452 C CA . PRO B 1 2 ? -30.625 29.938 -39.875 1 25.17 2 PRO B CA 1
ATOM 1453 C C . PRO B 1 2 ? -32 29.672 -39.281 1 25.17 2 PRO B C 1
ATOM 1455 O O . PRO B 1 2 ? -32.406 30.344 -38.312 1 25.17 2 PRO B O 1
ATOM 1458 N N . GLU B 1 3 ? -32.812 28.781 -39.906 1 22.38 3 GLU B N 1
ATOM 1459 C CA . GLU B 1 3 ? -34.062 28.047 -40.031 1 22.38 3 GLU B CA 1
ATOM 1460 C C . GLU B 1 3 ? -34.281 27.109 -38.875 1 22.38 3 GLU B C 1
ATOM 1462 O O . GLU B 1 3 ? -33.438 26.234 -38.594 1 22.38 3 GLU B O 1
ATOM 1467 N N . PHE B 1 4 ? -34.844 27.438 -37.75 1 30.58 4 PHE B N 1
ATOM 1468 C CA . PHE B 1 4 ? -35.594 26.859 -36.625 1 30.58 4 PHE B CA 1
ATOM 1469 C C . PHE B 1 4 ? -36.594 25.812 -37.094 1 30.58 4 PHE B C 1
ATOM 1471 O O . PHE B 1 4 ? -37.781 26.078 -37.188 1 30.58 4 PHE B O 1
ATOM 1478 N N . THR B 1 5 ? -35.906 25.031 -38.156 1 23.27 5 THR B N 1
ATOM 1479 C CA . THR B 1 5 ? -36.906 24.219 -38.875 1 23.27 5 THR B CA 1
ATOM 1480 C C . THR B 1 5 ? -37.719 23.406 -37.875 1 23.27 5 THR B C 1
ATOM 1482 O O . THR B 1 5 ? -37.312 23.203 -36.75 1 23.27 5 THR B O 1
ATOM 1485 N N . SER B 1 6 ? -38.281 22.219 -38.375 1 22.3 6 SER B N 1
ATOM 1486 C CA . SER B 1 6 ? -39.594 21.609 -38.469 1 22.3 6 SER B CA 1
ATOM 1487 C C . SER B 1 6 ? -39.844 20.625 -37.312 1 22.3 6 SER B C 1
ATOM 1489 O O . SER B 1 6 ? -39.031 19.734 -37.094 1 22.3 6 SER B O 1
ATOM 1491 N N . VAL B 1 7 ? -40.5 20.953 -36.219 1 27.19 7 VAL B N 1
ATOM 1492 C CA . VAL B 1 7 ? -41.188 20.422 -35.031 1 27.19 7 VAL B CA 1
ATOM 1493 C C . VAL B 1 7 ? -42.062 19.25 -35.438 1 27.19 7 VAL B C 1
ATOM 1495 O O . VAL B 1 7 ? -43.125 19.047 -34.844 1 27.19 7 VAL B O 1
ATOM 1498 N N . ASN B 1 8 ? -41.688 18.656 -36.75 1 20.34 8 ASN B N 1
ATOM 1499 C CA . ASN B 1 8 ? -42.906 18 -37.25 1 20.34 8 ASN B CA 1
ATOM 1500 C C . ASN B 1 8 ? -43.438 16.984 -36.219 1 20.34 8 ASN B C 1
ATOM 1502 O O . ASN B 1 8 ? -42.75 16.672 -35.25 1 20.34 8 ASN B O 1
ATOM 1506 N N . SER B 1 9 ? -43.5 15.648 -36.625 1 20.58 9 SER B N 1
ATOM 1507 C CA . SER B 1 9 ? -44.656 14.875 -37.031 1 20.58 9 SER B CA 1
ATOM 1508 C C . SER B 1 9 ? -45.156 13.945 -35.938 1 20.58 9 SER B C 1
ATOM 1510 O O . SER B 1 9 ? -44.469 13.734 -34.938 1 20.58 9 SER B O 1
ATOM 1512 N N . PRO B 1 10 ? -45.281 12.562 -36.25 1 21.28 10 PRO B N 1
ATOM 1513 C CA . PRO B 1 10 ? -46.531 11.82 -36.375 1 21.28 10 PRO B CA 1
ATOM 1514 C C . PRO B 1 10 ? -46.781 10.891 -35.188 1 21.28 10 PRO B C 1
ATOM 1516 O O . PRO B 1 10 ? -47.844 10.242 -35.125 1 21.28 10 PRO B O 1
ATOM 1519 N N . THR B 1 11 ? -45.75 10.766 -34.188 1 24.02 11 THR B N 1
ATOM 1520 C CA . THR B 1 11 ? -45.812 9.352 -33.844 1 24.02 11 THR B CA 1
ATOM 1521 C C . THR B 1 11 ? -47.188 8.953 -33.375 1 24.02 11 THR B C 1
ATOM 1523 O O . THR B 1 11 ? -47.75 9.586 -32.469 1 24.02 11 THR B O 1
ATOM 1526 N N . SER B 1 12 ? -47.812 7.949 -34.062 1 20.91 12 SER B N 1
ATOM 1527 C CA . SER B 1 12 ? -49.094 7.258 -34.156 1 20.91 12 SER B CA 1
ATOM 1528 C C . SER B 1 12 ? -49.438 6.562 -32.844 1 20.91 12 SER B C 1
ATOM 1530 O O . SER B 1 12 ? -48.594 5.867 -32.281 1 20.91 12 SER B O 1
ATOM 1532 N N . LEU B 1 13 ? -50.375 7.078 -32.188 1 24.33 13 LEU B N 1
ATOM 1533 C CA . LEU B 1 13 ? -51.156 6.801 -30.984 1 24.33 13 LEU B CA 1
ATOM 1534 C C . LEU B 1 13 ? -51.781 5.406 -31.047 1 24.33 13 LEU B C 1
ATOM 1536 O O . LEU B 1 13 ? -52.875 5.176 -30.516 1 24.33 13 LEU B O 1
ATOM 1540 N N . GLU B 1 14 ? -50.938 4.363 -31.797 1 20.42 14 GLU B N 1
ATOM 1541 C CA . GLU B 1 14 ? -51.812 3.227 -32.125 1 20.42 14 GLU B CA 1
ATOM 1542 C C . GLU B 1 14 ? -52.562 2.754 -30.875 1 20.42 14 GLU B C 1
ATOM 1544 O O . GLU B 1 14 ? -52.156 2.994 -29.75 1 20.42 14 GLU B O 1
ATOM 1549 N N . THR B 1 15 ? -53.406 1.566 -31.188 1 19.31 15 THR B N 1
ATOM 1550 C CA . THR B 1 15 ? -54.719 0.987 -31.078 1 19.31 15 THR B CA 1
ATOM 1551 C C . THR B 1 15 ? -54.844 0.098 -29.844 1 19.31 15 THR B C 1
ATOM 1553 O O . THR B 1 15 ? -54.156 -0.912 -29.734 1 19.31 15 THR B O 1
ATOM 1556 N N . ALA B 1 16 ? -55 0.631 -28.703 1 22.53 16 ALA B N 1
ATOM 1557 C CA . ALA B 1 16 ? -55.219 -0.022 -27.422 1 22.53 16 ALA B CA 1
ATOM 1558 C C . ALA B 1 16 ? -56.375 -1.034 -27.516 1 22.53 16 ALA B C 1
ATOM 1560 O O . ALA B 1 16 ? -57.531 -0.662 -27.484 1 22.53 16 ALA B O 1
ATOM 1561 N N . GLU B 1 17 ? -56.281 -2.043 -28.578 1 18.12 17 GLU B N 1
ATOM 1562 C CA . GLU B 1 17 ? -57.5 -2.859 -28.719 1 18.12 17 GLU B CA 1
ATOM 1563 C C . GLU B 1 17 ? -57.781 -3.621 -27.438 1 18.12 17 GLU B C 1
ATOM 1565 O O . GLU B 1 17 ? -56.906 -4.246 -26.859 1 18.12 17 GLU B O 1
ATOM 1570 N N . HIS B 1 18 ? -58.844 -3.301 -26.75 1 22.69 18 HIS B N 1
ATOM 1571 C CA . HIS B 1 18 ? -59.562 -3.604 -25.516 1 22.69 18 HIS B CA 1
ATOM 1572 C C . HIS B 1 18 ? -60.125 -5.023 -25.531 1 22.69 18 HIS B C 1
ATOM 1574 O O . HIS B 1 18 ? -60.969 -5.363 -24.719 1 22.69 18 HIS B O 1
ATOM 1580 N N . GLN B 1 19 ? -59.469 -6.004 -26.391 1 17.48 19 GLN B N 1
ATOM 1581 C CA . GLN B 1 19 ? -60.438 -7.082 -26.656 1 17.48 19 GLN B CA 1
ATOM 1582 C C . GLN B 1 19 ? -60.938 -7.684 -25.344 1 17.48 19 GLN B C 1
ATOM 1584 O O . GLN B 1 19 ? -60.312 -7.543 -24.297 1 17.48 19 GLN B O 1
ATOM 1589 N N . ALA B 1 20 ? -61.906 -8.773 -25.531 1 18.14 20 ALA B N 1
ATOM 1590 C CA . ALA B 1 20 ? -63.188 -9.344 -25.141 1 18.14 20 ALA B CA 1
ATOM 1591 C C . ALA B 1 20 ? -63.031 -10.344 -24 1 18.14 20 ALA B C 1
ATOM 1593 O O . ALA B 1 20 ? -62.125 -11.195 -24.031 1 18.14 20 ALA B O 1
ATOM 1594 N N . LYS B 1 21 ? -63.562 -10.039 -22.922 1 21.41 21 LYS B N 1
ATOM 1595 C CA . LYS B 1 21 ? -63.719 -10.562 -21.578 1 21.41 21 LYS B CA 1
ATOM 1596 C C . LYS B 1 21 ? -64.5 -11.859 -21.578 1 21.41 21 LYS B C 1
ATOM 1598 O O . LYS B 1 21 ? -64.938 -12.367 -20.531 1 21.41 21 LYS B O 1
ATOM 1603 N N . THR B 1 22 ? -64.562 -12.766 -22.734 1 18.06 22 THR B N 1
ATOM 1604 C CA . THR B 1 22 ? -65.75 -13.625 -22.641 1 18.06 22 THR B CA 1
ATOM 1605 C C . THR B 1 22 ? -65.562 -14.703 -21.578 1 18.06 22 THR B C 1
ATOM 1607 O O . THR B 1 22 ? -64.562 -15.422 -21.609 1 18.06 22 THR B O 1
ATOM 1610 N N . THR B 1 23 ? -66 -14.461 -20.375 1 24.16 23 THR B N 1
ATOM 1611 C CA . THR B 1 23 ? -65.875 -15.25 -19.156 1 24.16 23 THR B CA 1
ATOM 1612 C C . THR B 1 23 ? -66.625 -16.547 -19.266 1 24.16 23 THR B C 1
ATOM 1614 O O . THR B 1 23 ? -67.812 -16.609 -18.828 1 24.16 23 THR B O 1
ATOM 1617 N N . PRO B 1 24 ? -66.375 -17.406 -20.359 1 22.22 24 PRO B N 1
ATOM 1618 C CA . PRO B 1 24 ? -67.375 -18.469 -20.438 1 22.22 24 PRO B CA 1
ATOM 1619 C C . PRO B 1 24 ? -67.375 -19.375 -19.219 1 22.22 24 PRO B C 1
ATOM 1621 O O . PRO B 1 24 ? -66.312 -19.594 -18.609 1 22.22 24 PRO B O 1
ATOM 1624 N N . THR B 1 25 ? -68.5 -19.469 -18.484 1 22.75 25 THR B N 1
ATOM 1625 C CA . THR B 1 25 ? -68.875 -20 -17.172 1 22.75 25 THR B CA 1
ATOM 1626 C C . THR B 1 25 ? -69 -21.516 -17.203 1 22.75 25 THR B C 1
ATOM 1628 O O . THR B 1 25 ? -69.25 -22.156 -16.172 1 22.75 25 THR B O 1
ATOM 1631 N N . LYS B 1 26 ? -68.375 -22.25 -18.281 1 21.44 26 LYS B N 1
ATOM 1632 C CA . LYS B 1 26 ? -69.125 -23.516 -18.391 1 21.44 26 LYS B CA 1
ATOM 1633 C C . LYS B 1 26 ? -68.875 -24.391 -17.156 1 21.44 26 LYS B C 1
ATOM 1635 O O . LYS B 1 26 ? -67.75 -24.438 -16.641 1 21.44 26 LYS B O 1
ATOM 1640 N N . SER B 1 27 ? -70 -24.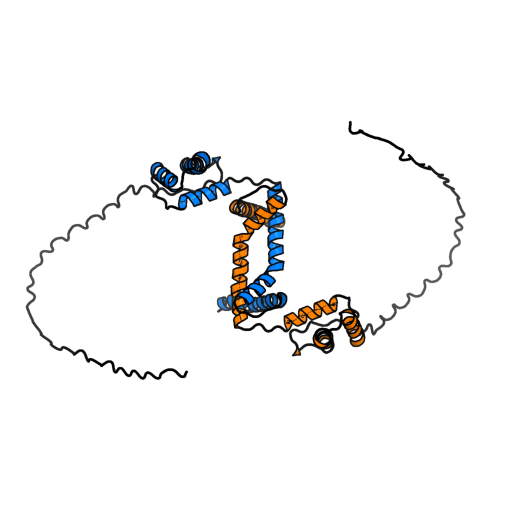906 -16.484 1 23.2 27 SER B N 1
ATOM 1641 C CA . SER B 1 27 ? -70.375 -25.547 -15.234 1 23.2 27 SER B CA 1
ATOM 1642 C C . SER B 1 27 ? -70 -27.031 -15.242 1 23.2 27 SER B C 1
ATOM 1644 O O . SER B 1 27 ? -70.188 -27.719 -14.234 1 23.2 27 SER B O 1
ATOM 1646 N N . SER B 1 28 ? -69.062 -27.438 -16.094 1 19.42 28 SER B N 1
ATOM 1647 C CA . SER B 1 28 ? -69.25 -28.859 -16.375 1 19.42 28 SER B CA 1
ATOM 1648 C C . SER B 1 28 ? -69.188 -29.703 -15.094 1 19.42 28 SER B C 1
ATOM 1650 O O . SER B 1 28 ? -68.625 -29.25 -14.086 1 19.42 28 SER B O 1
ATOM 1652 N N . LYS B 1 29 ? -69.562 -31 -15.305 1 20.8 29 LYS B N 1
ATOM 1653 C CA . LYS B 1 29 ? -70.062 -32.25 -14.797 1 20.8 29 LYS B CA 1
ATOM 1654 C C . LYS B 1 29 ? -69.062 -32.938 -13.875 1 20.8 29 LYS B C 1
ATOM 1656 O O . LYS B 1 29 ? -67.875 -33.156 -14.258 1 20.8 29 LYS B O 1
ATOM 1661 N N . LYS B 1 30 ? -69.312 -32.969 -12.555 1 23.39 30 LYS B N 1
ATOM 1662 C CA . LYS B 1 30 ? -68.562 -33.375 -11.383 1 23.39 30 LYS B CA 1
ATOM 1663 C C . LYS B 1 30 ? -68.438 -34.906 -11.297 1 23.39 30 LYS B C 1
ATOM 1665 O O . LYS B 1 30 ? -67.875 -35.438 -10.359 1 23.39 30 LYS B O 1
ATOM 1670 N N . SER B 1 31 ? -68.562 -35.688 -12.406 1 21.44 31 SER B N 1
ATOM 1671 C CA . SER B 1 31 ? -68.875 -37.062 -12.055 1 21.44 31 SER B CA 1
ATOM 1672 C C . SER B 1 31 ? -67.75 -37.688 -11.219 1 21.44 31 SER B C 1
ATOM 1674 O O . SER B 1 31 ? -66.562 -37.531 -11.539 1 21.44 31 SER B O 1
ATOM 1676 N N . THR B 1 32 ? -68.125 -38.062 -9.961 1 25.27 32 THR B N 1
ATOM 1677 C CA . THR B 1 32 ? -67.312 -38.469 -8.797 1 25.27 32 THR B CA 1
ATOM 1678 C C . THR B 1 32 ? -66.75 -39.844 -9 1 25.27 32 THR B C 1
ATOM 1680 O O . THR B 1 32 ? -66.125 -40.406 -8.086 1 25.27 32 THR B O 1
ATOM 1683 N N . THR B 1 33 ? -66.625 -40.406 -10.25 1 23.92 33 THR B N 1
ATOM 1684 C CA . THR B 1 33 ? -66.438 -41.844 -10.195 1 23.92 33 THR B CA 1
ATOM 1685 C C . THR B 1 33 ? -65.25 -42.156 -9.312 1 23.92 33 THR B C 1
ATOM 1687 O O . THR B 1 33 ? -64.25 -41.406 -9.258 1 23.92 33 THR B O 1
ATOM 1690 N N . ASN B 1 34 ? -65.5 -43.094 -8.289 1 27.14 34 ASN B N 1
ATOM 1691 C CA . ASN B 1 34 ? -64.875 -43.75 -7.168 1 27.14 34 ASN B CA 1
ATOM 1692 C C . ASN B 1 34 ? -63.562 -44.438 -7.613 1 27.14 34 ASN B C 1
ATOM 1694 O O . ASN B 1 34 ? -63.625 -45.438 -8.367 1 27.14 34 ASN B O 1
ATOM 1698 N N . GLY B 1 35 ? -62.656 -43.781 -8.117 1 23.23 35 GLY B N 1
ATOM 1699 C CA . GLY B 1 35 ? -61.469 -44.344 -8.727 1 23.23 35 GLY B CA 1
ATOM 1700 C C . GLY B 1 35 ? -60.75 -45.312 -7.82 1 23.23 35 GLY B C 1
ATOM 1701 O O . GLY B 1 35 ? -60.844 -45.219 -6.594 1 23.23 35 GLY B O 1
ATOM 1702 N N . GLU B 1 36 ? -60.875 -46.625 -8.297 1 26.39 36 GLU B N 1
ATOM 1703 C CA . GLU B 1 36 ? -60.156 -47.781 -7.848 1 26.39 36 GLU B CA 1
ATOM 1704 C C . GLU B 1 36 ? -58.719 -47.406 -7.438 1 26.39 36 GLU B C 1
ATOM 1706 O O . GLU B 1 36 ? -58 -46.781 -8.195 1 26.39 36 GLU B O 1
ATOM 1711 N N . LYS B 1 37 ? -58.688 -47.25 -6.105 1 28.36 37 LYS B N 1
ATOM 1712 C CA . LYS B 1 37 ? -57.406 -46.938 -5.457 1 28.36 37 LYS B CA 1
ATOM 1713 C C . LYS B 1 37 ? -56.312 -47.875 -5.953 1 28.36 37 LYS B C 1
ATOM 1715 O O . LYS B 1 37 ? -56.344 -49.094 -5.723 1 28.36 37 LYS B O 1
ATOM 1720 N N . THR B 1 38 ? -55.938 -47.688 -7.23 1 26.95 38 THR B N 1
ATOM 1721 C CA . THR B 1 38 ? -54.844 -48.5 -7.738 1 26.95 38 THR B CA 1
ATOM 1722 C C . THR B 1 38 ? -53.688 -48.594 -6.727 1 26.95 38 THR B C 1
ATOM 1724 O O . THR B 1 38 ? -53.312 -47.562 -6.16 1 26.95 38 THR B O 1
ATOM 1727 N N . PRO B 1 39 ? -53.625 -49.812 -6.078 1 31.64 39 PRO B N 1
ATOM 1728 C CA . PRO B 1 39 ? -52.531 -50.062 -5.109 1 31.64 39 PRO B CA 1
ATOM 1729 C C . PRO B 1 39 ? -51.219 -49.375 -5.488 1 31.64 39 PRO B C 1
ATOM 1731 O O . PRO B 1 39 ? -50.938 -49.188 -6.672 1 31.64 39 PRO B O 1
ATOM 1734 N N . SER B 1 40 ? -51 -48.281 -4.727 1 32.62 40 SER B N 1
ATOM 1735 C CA . SER B 1 40 ? -49.844 -47.438 -4.965 1 32.62 40 SER B CA 1
ATOM 1736 C C . SER B 1 40 ? -48.594 -48.281 -5.223 1 32.62 40 SER B C 1
ATOM 1738 O O . SER B 1 40 ? -48.406 -49.312 -4.582 1 32.62 40 SER B O 1
ATOM 1740 N N . PRO B 1 41 ? -48.156 -48.094 -6.441 1 31.91 41 PRO B N 1
ATOM 1741 C CA . PRO B 1 41 ? -46.969 -48.812 -6.883 1 31.91 41 PRO B CA 1
ATOM 1742 C C . PRO B 1 41 ? -45.906 -48.938 -5.777 1 31.91 41 PRO B C 1
ATOM 1744 O O . PRO B 1 41 ? -45.906 -48.156 -4.828 1 31.91 41 PRO B O 1
ATOM 1747 N N . THR B 1 42 ? -45.625 -50.281 -5.469 1 29.91 42 THR B N 1
ATOM 1748 C CA . THR B 1 42 ? -44.562 -50.75 -4.598 1 29.91 42 THR B CA 1
ATOM 1749 C C . THR B 1 42 ? -43.344 -49.812 -4.625 1 29.91 42 THR B C 1
ATOM 1751 O O . THR B 1 42 ? -42.969 -49.312 -5.684 1 29.91 42 THR B O 1
ATOM 1754 N N . LYS B 1 43 ? -43.281 -49.094 -3.426 1 29.97 43 LYS B N 1
ATOM 1755 C CA . LYS B 1 43 ? -42.094 -48.25 -3.23 1 29.97 43 LYS B CA 1
ATOM 1756 C C . LYS B 1 43 ? -40.875 -48.875 -3.918 1 29.97 43 LYS B C 1
ATOM 1758 O O . LYS B 1 43 ? -40.531 -50.031 -3.67 1 29.97 43 LYS B O 1
ATOM 1763 N N . LYS B 1 44 ? -40.75 -48.469 -5.234 1 29.08 44 LYS B N 1
ATOM 1764 C CA . LYS B 1 44 ? -39.531 -48.875 -5.918 1 29.08 44 LYS B CA 1
ATOM 1765 C C . LYS B 1 44 ? -38.344 -48.875 -4.961 1 29.08 44 LYS B C 1
ATOM 1767 O O . LYS B 1 44 ? -38.156 -47.969 -4.164 1 29.08 44 LYS B O 1
ATOM 1772 N N . ALA B 1 45 ? -37.875 -50.062 -4.434 1 29.17 45 ALA B N 1
ATOM 1773 C CA . ALA B 1 45 ? -36.594 -50.188 -3.77 1 29.17 45 ALA B CA 1
ATOM 1774 C C . ALA B 1 45 ? -35.594 -49.156 -4.266 1 29.17 45 ALA B C 1
ATOM 1776 O O . ALA B 1 45 ? -35.469 -48.938 -5.473 1 29.17 45 ALA B O 1
ATOM 1777 N N . LYS B 1 46 ? -35.531 -48.094 -3.438 1 32.31 46 LYS B N 1
ATOM 1778 C CA . LYS B 1 46 ? -34.406 -47.188 -3.729 1 32.31 46 LYS B CA 1
ATOM 1779 C C . LYS B 1 46 ? -33.281 -47.906 -4.438 1 32.31 46 LYS B C 1
ATOM 1781 O O . LYS B 1 46 ? -32.781 -48.938 -3.943 1 32.31 46 LYS B O 1
ATOM 1786 N N . ALA B 1 47 ? -33.344 -47.969 -5.742 1 31.05 47 ALA B N 1
ATOM 1787 C CA . ALA B 1 47 ? -32.219 -48.469 -6.539 1 31.05 47 ALA B CA 1
ATOM 1788 C C . ALA B 1 47 ? -30.906 -48.375 -5.77 1 31.05 47 ALA B C 1
ATOM 1790 O O . ALA B 1 47 ? -30.672 -47.406 -5.066 1 31.05 47 ALA B O 1
ATOM 1791 N N . ALA B 1 48 ? -30.328 -49.5 -5.297 1 33.91 48 ALA B N 1
ATOM 1792 C CA . ALA B 1 48 ? -28.922 -49.531 -4.914 1 33.91 48 ALA B CA 1
ATOM 1793 C C . ALA B 1 48 ? -28.125 -48.438 -5.59 1 33.91 48 ALA B C 1
ATOM 1795 O O . ALA B 1 48 ? -28.234 -48.219 -6.801 1 33.91 48 ALA B O 1
ATOM 1796 N N . GLN B 1 49 ? -27.969 -47.344 -4.84 1 35 49 GLN B N 1
ATOM 1797 C CA . GLN B 1 49 ? -26.984 -46.375 -5.344 1 35 49 GLN B CA 1
ATOM 1798 C C . GLN B 1 49 ? -25.984 -47.062 -6.258 1 35 49 GLN B C 1
ATOM 1800 O O . GLN B 1 49 ? -25.422 -48.094 -5.91 1 35 49 GLN B O 1
ATOM 1805 N N . VAL B 1 50 ? -26.219 -47.094 -7.594 1 35.34 50 VAL B N 1
ATOM 1806 C CA . VAL B 1 50 ? -25.219 -47.469 -8.594 1 35.34 50 VAL B CA 1
ATOM 1807 C C . VAL B 1 50 ? -23.812 -47.344 -7.996 1 35.34 50 VAL B C 1
ATOM 1809 O O . VAL B 1 50 ? -23.484 -46.312 -7.406 1 35.34 50 VAL B O 1
ATOM 1812 N N . ALA B 1 51 ? -23.219 -48.344 -7.547 1 41.25 51 ALA B N 1
ATOM 1813 C CA . ALA B 1 51 ? -21.859 -48.562 -7.059 1 41.25 51 ALA B CA 1
ATOM 1814 C C . ALA B 1 51 ? -20.906 -47.531 -7.633 1 41.25 51 ALA B C 1
ATOM 1816 O O . ALA B 1 51 ? -20.094 -46.969 -6.906 1 41.25 51 ALA B O 1
ATOM 1817 N N . GLY B 1 52 ? -20.453 -47.812 -8.906 1 35.38 52 GLY B N 1
ATOM 1818 C CA . GLY B 1 52 ? -19.156 -47.375 -9.398 1 35.38 52 GLY B CA 1
ATOM 1819 C C . GLY B 1 52 ? -19.078 -45.875 -9.602 1 35.38 52 GLY B C 1
ATOM 1820 O O . GLY B 1 52 ? -19.078 -45.406 -10.742 1 35.38 52 GLY B O 1
ATOM 1821 N N . GLN B 1 53 ? -19.969 -45.125 -9.133 1 41.5 53 GLN B N 1
ATOM 1822 C CA . GLN B 1 53 ? -19.594 -43.719 -9.406 1 41.5 53 GLN B CA 1
ATOM 1823 C C . GLN B 1 53 ? -18.078 -43.562 -9.297 1 41.5 53 GLN B C 1
ATOM 1825 O O . GLN B 1 53 ? -17.5 -43.781 -8.234 1 41.5 53 GLN B O 1
ATOM 1830 N N . SER B 1 54 ? -17.344 -43.969 -10.32 1 42.56 54 SER B N 1
ATOM 1831 C CA . SER B 1 54 ? -15.906 -43.781 -10.312 1 42.56 54 SER B CA 1
ATOM 1832 C C . SER B 1 54 ? -15.531 -42.562 -9.477 1 42.56 54 SER B C 1
ATOM 1834 O O . SER B 1 54 ? -16.203 -41.531 -9.531 1 42.56 54 SER B O 1
ATOM 1836 N N . PRO B 1 55 ? -15 -42.656 -8.328 1 46.78 55 PRO B N 1
ATOM 1837 C CA . PRO B 1 55 ? -14.547 -41.469 -7.602 1 46.78 55 PRO B CA 1
ATOM 1838 C C . PRO B 1 55 ? -14.266 -40.281 -8.523 1 46.78 55 PRO B C 1
ATOM 1840 O O . PRO B 1 55 ? -13.664 -40.469 -9.594 1 46.78 55 PRO B O 1
ATOM 1843 N N . LYS B 1 56 ? -15.234 -39.406 -8.742 1 54.78 56 LYS B N 1
ATOM 1844 C CA . LYS B 1 56 ? -14.984 -38.219 -9.523 1 54.78 56 LYS B CA 1
ATOM 1845 C C . LYS B 1 56 ? -13.5 -37.844 -9.539 1 54.78 56 LYS B C 1
ATOM 1847 O O . LYS B 1 56 ? -12.867 -37.75 -8.484 1 54.78 56 LYS B O 1
ATOM 1852 N N . LYS B 1 57 ? -12.891 -38.438 -10.547 1 69.5 57 LYS B N 1
ATOM 1853 C CA . LYS B 1 57 ? -11.461 -38.188 -10.711 1 69.5 57 LYS B CA 1
ATOM 1854 C C . LYS B 1 57 ? -11.141 -36.719 -10.516 1 69.5 57 LYS B C 1
ATOM 1856 O O . LYS B 1 57 ? -11.836 -35.844 -11.055 1 69.5 57 LYS B O 1
ATOM 1861 N N . SER B 1 58 ? -10.625 -36.344 -9.438 1 82.56 58 SER B N 1
ATOM 1862 C CA . SER B 1 58 ? -10.25 -34.969 -9.07 1 82.56 58 SER B CA 1
ATOM 1863 C C . SER B 1 58 ? -8.898 -34.594 -9.672 1 82.56 58 SER B C 1
ATOM 1865 O O . SER B 1 58 ? -8.125 -35.469 -10.062 1 82.56 58 SER B O 1
ATOM 1867 N N . LEU B 1 59 ? -8.695 -33.344 -10.055 1 90.56 59 LEU B N 1
ATOM 1868 C CA . LEU B 1 59 ? -7.48 -32.781 -10.633 1 90.56 59 LEU B CA 1
ATOM 1869 C C . LEU B 1 59 ? -6.273 -33.062 -9.75 1 90.56 59 LEU B C 1
ATOM 1871 O O . LEU B 1 59 ? -5.141 -33.125 -10.242 1 90.56 59 LEU B O 1
ATOM 1875 N N . GLY B 1 60 ? -6.473 -33.469 -8.625 1 89.62 60 GLY B N 1
ATOM 1876 C CA . GLY B 1 60 ? -5.41 -33.688 -7.656 1 89.62 60 GLY B CA 1
ATOM 1877 C C . GLY B 1 60 ? -4.691 -32.406 -7.266 1 89.62 60 GLY B C 1
ATOM 1878 O O . GLY B 1 60 ? -4.891 -31.359 -7.887 1 89.62 60 GLY B O 1
ATOM 1879 N N . PRO B 1 61 ? -3.848 -32.406 -6.297 1 94.31 61 PRO B N 1
ATOM 1880 C CA . PRO B 1 61 ? -3.086 -31.234 -5.871 1 94.31 61 PRO B CA 1
ATOM 1881 C C . PRO B 1 61 ? -2.088 -30.766 -6.926 1 94.31 61 PRO B C 1
ATOM 1883 O O . PRO B 1 61 ? -1.581 -31.578 -7.707 1 94.31 61 PRO B O 1
ATOM 1886 N N . ILE B 1 62 ? -1.893 -29.484 -6.941 1 96.12 62 ILE B N 1
ATOM 1887 C CA . ILE B 1 62 ? -0.903 -28.922 -7.852 1 96.12 62 ILE B CA 1
ATOM 1888 C C . ILE B 1 62 ? 0.503 -29.219 -7.336 1 96.12 62 ILE B C 1
ATOM 1890 O O . ILE B 1 62 ? 0.816 -28.938 -6.176 1 96.12 62 ILE B O 1
ATOM 1894 N N . PRO B 1 63 ? 1.307 -29.828 -8.133 1 97 63 PRO B N 1
ATOM 1895 C CA . PRO B 1 63 ? 2.648 -30.188 -7.68 1 97 63 PRO B CA 1
ATOM 1896 C C . PRO B 1 63 ? 3.48 -28.984 -7.25 1 97 63 PRO B C 1
ATOM 1898 O O . PRO B 1 63 ? 3.383 -27.922 -7.855 1 97 63 PRO B O 1
ATOM 1901 N N . THR B 1 64 ? 4.34 -29.125 -6.23 1 93.56 64 THR B N 1
ATOM 1902 C CA . THR B 1 64 ? 5.152 -28.047 -5.68 1 93.56 64 THR B CA 1
ATOM 1903 C C . THR B 1 64 ? 6.547 -28.047 -6.301 1 93.56 64 THR B C 1
ATOM 1905 O O . THR B 1 64 ? 7.32 -27.109 -6.105 1 93.56 64 THR B O 1
ATOM 1908 N N . SER B 1 65 ? 6.828 -29.172 -6.973 1 94.62 65 SER B N 1
ATOM 1909 C CA . SER B 1 65 ? 8.094 -29.281 -7.691 1 94.62 65 SER B CA 1
ATOM 1910 C C . SER B 1 65 ? 7.941 -30.141 -8.938 1 94.62 65 SER B C 1
ATOM 1912 O O . SER B 1 65 ? 6.961 -30.875 -9.078 1 94.62 65 SER B O 1
ATOM 1914 N N . LEU B 1 66 ? 8.914 -30 -9.812 1 94.62 66 LEU B N 1
ATOM 1915 C CA . LEU B 1 66 ? 8.891 -30.781 -11.039 1 94.62 66 LEU B CA 1
ATOM 1916 C C . LEU B 1 66 ? 8.984 -32.281 -10.734 1 94.62 66 LEU B C 1
ATOM 1918 O O . LEU B 1 66 ? 8.328 -33.094 -11.391 1 94.62 66 LEU B O 1
ATOM 1922 N N . GLU B 1 67 ? 9.719 -32.656 -9.719 1 95.06 67 GLU B N 1
ATOM 1923 C CA . GLU B 1 67 ? 9.922 -34.062 -9.328 1 95.06 67 GLU B CA 1
ATOM 1924 C C . GLU B 1 67 ? 8.617 -34.688 -8.859 1 95.06 67 GLU B C 1
ATOM 1926 O O . GLU B 1 67 ? 8.398 -35.875 -9.055 1 95.06 67 GLU B O 1
ATOM 1931 N N . ASN B 1 68 ? 7.73 -33.906 -8.297 1 95.06 68 ASN B N 1
ATOM 1932 C CA . ASN B 1 68 ? 6.48 -34.375 -7.73 1 95.06 68 ASN B CA 1
ATOM 1933 C C . ASN B 1 68 ? 5.328 -34.281 -8.727 1 95.06 68 ASN B C 1
ATOM 1935 O O . ASN B 1 68 ? 4.203 -34.688 -8.422 1 95.06 68 ASN B O 1
ATOM 1939 N N . ALA B 1 69 ? 5.652 -33.812 -9.922 1 96.81 69 ALA B N 1
ATOM 1940 C CA . ALA B 1 69 ? 4.605 -33.656 -10.93 1 96.81 69 ALA B CA 1
ATOM 1941 C C . ALA B 1 69 ? 4.223 -35 -11.531 1 96.81 69 ALA B C 1
ATOM 1943 O O . ALA B 1 69 ? 5.09 -35.75 -11.969 1 96.81 69 ALA B O 1
ATOM 1944 N N . GLY B 1 70 ? 2.936 -35.281 -11.539 1 95.56 70 GLY B N 1
ATOM 1945 C CA . GLY B 1 70 ? 2.451 -36.531 -12.125 1 95.56 70 GLY B CA 1
ATOM 1946 C C . GLY B 1 70 ? 2.496 -36.531 -13.641 1 95.56 70 GLY B C 1
ATOM 1947 O O . GLY B 1 70 ? 2.863 -35.531 -14.258 1 95.56 70 GLY B O 1
ATOM 1948 N N . LEU B 1 71 ? 2.113 -37.562 -14.148 1 95.38 71 LEU B N 1
ATOM 1949 C CA . LEU B 1 71 ? 2.164 -37.781 -15.594 1 95.38 71 LEU B CA 1
ATOM 1950 C C . LEU B 1 71 ? 1.282 -36.75 -16.297 1 95.38 71 LEU B C 1
ATOM 1952 O O . LEU B 1 71 ? 1.686 -36.188 -17.312 1 95.38 71 LEU B O 1
ATOM 1956 N N . ALA B 1 72 ? 0.168 -36.469 -15.75 1 96.56 72 ALA B N 1
ATOM 1957 C CA . ALA B 1 72 ? -0.777 -35.562 -16.359 1 96.56 72 ALA B CA 1
ATOM 1958 C C . ALA B 1 72 ? -0.24 -34.125 -16.328 1 96.56 72 ALA B C 1
ATOM 1960 O O . ALA B 1 72 ? -0.369 -33.375 -17.312 1 96.56 72 ALA B O 1
ATOM 1961 N N . ASP B 1 73 ? 0.377 -33.812 -15.266 1 98.12 73 ASP B N 1
ATOM 1962 C CA . ASP B 1 73 ? 0.971 -32.469 -15.125 1 98.12 73 ASP B CA 1
ATOM 1963 C C . ASP B 1 73 ? 2.143 -32.281 -16.094 1 98.12 73 ASP B C 1
ATOM 1965 O O . ASP B 1 73 ? 2.295 -31.234 -16.703 1 98.12 73 ASP B O 1
ATOM 1969 N N . LYS B 1 74 ? 2.961 -33.312 -16.219 1 98.06 74 LYS B N 1
ATOM 1970 C CA . LYS B 1 74 ? 4.098 -33.25 -17.125 1 98.06 74 LYS B CA 1
ATOM 1971 C C . LYS B 1 74 ? 3.637 -33.125 -18.578 1 98.06 74 LYS B C 1
ATOM 1973 O O . LYS B 1 74 ? 4.305 -32.5 -19.406 1 98.06 74 LYS B O 1
ATOM 1978 N N . MET B 1 75 ? 2.527 -33.719 -18.812 1 98.12 75 MET B N 1
ATOM 1979 C CA . MET B 1 75 ? 1.966 -33.562 -20.156 1 98.12 75 MET B CA 1
ATOM 1980 C C . MET B 1 75 ? 1.644 -32.125 -20.469 1 98.12 75 MET B C 1
ATOM 1982 O O . MET B 1 75 ? 1.957 -31.609 -21.547 1 98.12 75 MET B O 1
ATOM 1986 N N . ILE B 1 76 ? 1.052 -31.453 -19.484 1 98.44 76 ILE B N 1
ATOM 1987 C CA . ILE B 1 76 ? 0.712 -30.031 -19.656 1 98.44 76 ILE B CA 1
ATOM 1988 C C . ILE B 1 76 ? 1.974 -29.234 -19.969 1 98.44 76 ILE B C 1
ATOM 1990 O O . ILE B 1 76 ? 2.004 -28.469 -20.938 1 98.44 76 ILE B O 1
ATOM 1994 N N . LEU B 1 77 ? 2.941 -29.453 -19.203 1 98.25 77 LEU B N 1
ATOM 1995 C CA . LEU B 1 77 ? 4.199 -28.734 -19.328 1 98.25 77 LEU B CA 1
ATOM 1996 C C . LEU B 1 77 ? 4.863 -29.016 -20.672 1 98.25 77 LEU B C 1
ATOM 1998 O O . LEU B 1 77 ? 5.297 -28.094 -21.359 1 98.25 77 LEU B O 1
ATOM 2002 N N . ARG B 1 78 ? 4.926 -30.297 -21.031 1 98.38 78 ARG B N 1
ATOM 2003 C CA . ARG B 1 78 ? 5.555 -30.688 -22.297 1 98.38 78 ARG B CA 1
ATOM 2004 C C . ARG B 1 78 ? 4.816 -30.109 -23.484 1 98.38 78 ARG B C 1
ATOM 2006 O O . ARG B 1 78 ? 5.43 -29.5 -24.375 1 98.38 78 ARG B O 1
ATOM 2013 N N . MET B 1 79 ? 3.541 -30.219 -23.438 1 98.62 79 MET B N 1
ATOM 2014 C CA . MET B 1 79 ? 2.756 -29.781 -24.594 1 98.62 79 MET B CA 1
ATOM 2015 C C . MET B 1 79 ? 2.793 -28.266 -24.734 1 98.62 79 MET B C 1
ATOM 2017 O O . MET B 1 79 ? 2.873 -27.734 -25.844 1 98.62 79 MET B O 1
ATOM 2021 N N . ARG B 1 80 ? 2.744 -27.578 -23.547 1 98.5 80 ARG B N 1
ATOM 2022 C CA . ARG B 1 80 ? 2.73 -26.109 -23.594 1 98.5 80 ARG B CA 1
ATOM 2023 C C . ARG B 1 80 ? 4.117 -25.562 -23.906 1 98.5 80 ARG B C 1
ATOM 2025 O O . ARG B 1 80 ? 4.27 -24.719 -24.797 1 98.5 80 ARG B O 1
ATOM 2032 N N . ASP B 1 81 ? 5.148 -26.047 -23.344 1 97.62 81 ASP B N 1
ATOM 2033 C CA . ASP B 1 81 ? 6.48 -25.438 -23.391 1 97.62 81 ASP B CA 1
ATOM 2034 C C . ASP B 1 81 ? 7.293 -26 -24.547 1 97.62 81 ASP B C 1
ATOM 2036 O O . ASP B 1 81 ? 8.008 -25.266 -25.234 1 97.62 81 ASP B O 1
ATOM 2040 N N . ASP B 1 82 ? 7.246 -27.344 -24.734 1 97.81 82 ASP B N 1
ATOM 2041 C CA . ASP B 1 82 ? 8.117 -28 -25.703 1 97.81 82 ASP B CA 1
ATOM 2042 C C . ASP B 1 82 ? 7.449 -28.078 -27.078 1 97.81 82 ASP B C 1
ATOM 2044 O O . ASP B 1 82 ? 8.094 -27.875 -28.109 1 97.81 82 ASP B O 1
ATOM 2048 N N . GLU B 1 83 ? 6.168 -28.281 -27.078 1 98.25 83 GLU B N 1
ATOM 2049 C CA . GLU B 1 83 ? 5.473 -28.531 -28.344 1 98.25 83 GLU B CA 1
ATOM 2050 C C . GLU B 1 83 ? 4.711 -27.297 -28.812 1 98.25 83 GLU B C 1
ATOM 2052 O O . GLU B 1 83 ? 4.25 -27.234 -29.953 1 98.25 83 GLU B O 1
ATOM 2057 N N . GLY B 1 84 ? 4.457 -26.359 -27.938 1 97.88 84 GLY B N 1
ATOM 2058 C CA . GLY B 1 84 ? 3.795 -25.109 -28.297 1 97.88 84 GLY B CA 1
ATOM 2059 C C . GLY B 1 84 ? 2.332 -25.297 -28.656 1 97.88 84 GLY B C 1
ATOM 2060 O O . GLY B 1 84 ? 1.803 -24.594 -29.516 1 97.88 84 GLY B O 1
ATOM 2061 N N . ARG B 1 85 ? 1.735 -26.203 -28 1 98.25 85 ARG B N 1
ATOM 2062 C CA . ARG B 1 85 ? 0.338 -26.5 -28.297 1 98.25 85 ARG B CA 1
ATOM 2063 C C . ARG B 1 85 ? -0.587 -25.469 -27.672 1 98.25 85 ARG B C 1
ATOM 2065 O O . ARG B 1 85 ? -0.267 -24.891 -26.625 1 98.25 85 ARG B O 1
ATOM 2072 N N . ASN B 1 86 ? -1.677 -25.266 -28.359 1 98.12 86 ASN B N 1
ATOM 2073 C CA . ASN B 1 86 ? -2.67 -24.359 -27.781 1 98.12 86 ASN B CA 1
ATOM 2074 C C . ASN B 1 86 ? -3.479 -25.047 -26.688 1 98.12 86 ASN B C 1
ATOM 2076 O O . ASN B 1 86 ? -3.463 -26.266 -26.562 1 98.12 86 ASN B O 1
ATOM 2080 N N . TRP B 1 87 ? -4.133 -24.234 -25.891 1 98.38 87 TRP B N 1
ATOM 2081 C CA . TRP B 1 87 ? -4.797 -24.75 -24.688 1 98.38 87 TRP B CA 1
ATOM 2082 C C . TRP B 1 87 ? -5.957 -25.672 -25.062 1 98.38 87 TRP B C 1
ATOM 2084 O O . TRP B 1 87 ? -6.309 -26.562 -24.297 1 98.38 87 TRP B O 1
ATOM 2094 N N . GLY B 1 88 ? -6.605 -25.531 -26.172 1 97.88 88 GLY B N 1
ATOM 2095 C CA . GLY B 1 88 ? -7.629 -26.453 -26.641 1 97.88 88 GLY B CA 1
ATOM 2096 C C . GLY B 1 88 ? -7.117 -27.875 -26.812 1 97.88 88 GLY B C 1
ATOM 2097 O O . GLY B 1 88 ? -7.754 -28.828 -26.359 1 97.88 88 GLY B O 1
ATOM 2098 N N . ASP B 1 89 ? -5.988 -27.969 -27.484 1 98.12 89 ASP B N 1
ATOM 2099 C CA . ASP B 1 89 ? -5.355 -29.266 -27.703 1 98.12 89 ASP B CA 1
ATOM 2100 C C . ASP B 1 89 ? -4.93 -29.891 -26.391 1 98.12 89 ASP B C 1
ATOM 2102 O O . ASP B 1 89 ? -5.086 -31.094 -26.188 1 98.12 89 ASP B O 1
ATOM 2106 N N . ILE B 1 90 ? -4.422 -29.094 -25.516 1 98.62 90 ILE B N 1
ATOM 2107 C CA . ILE B 1 90 ? -3.947 -29.578 -24.234 1 98.62 90 ILE B CA 1
ATOM 2108 C C . ILE B 1 90 ? -5.129 -30.094 -23.406 1 98.62 90 ILE B C 1
ATOM 2110 O O . ILE B 1 90 ? -5.043 -31.156 -22.781 1 98.62 90 ILE B O 1
ATOM 2114 N N . THR B 1 91 ? -6.215 -29.359 -23.5 1 97.88 91 THR B N 1
ATOM 2115 C CA . THR B 1 91 ? -7.41 -29.75 -22.766 1 97.88 91 THR B CA 1
ATOM 2116 C C . THR B 1 91 ? -7.953 -31.078 -23.281 1 97.88 91 THR B C 1
ATOM 2118 O O . THR B 1 91 ? -8.32 -31.953 -22.484 1 97.88 91 THR B O 1
ATOM 2121 N N . LYS B 1 92 ? -7.961 -31.266 -24.547 1 97.06 92 LYS B N 1
ATOM 2122 C CA . LYS B 1 92 ? -8.414 -32.531 -25.141 1 97.06 92 LYS B CA 1
ATOM 2123 C C . LYS B 1 92 ? -7.52 -33.688 -24.719 1 97.06 92 LYS B C 1
ATOM 2125 O O . LYS B 1 92 ? -8.016 -34.75 -24.359 1 97.06 92 LYS B O 1
ATOM 2130 N N . ALA B 1 93 ? -6.227 -33.438 -24.844 1 97.56 93 ALA B N 1
ATOM 2131 C CA . ALA B 1 93 ? -5.266 -34.469 -24.453 1 97.56 93 ALA B CA 1
ATOM 2132 C C . ALA B 1 93 ? -5.434 -34.844 -22.984 1 97.56 93 ALA B C 1
ATOM 2134 O O . ALA B 1 93 ? -5.367 -36.031 -22.625 1 97.56 93 ALA B O 1
ATOM 2135 N N . TRP B 1 94 ? -5.633 -33.812 -22.125 1 97.69 94 TRP B N 1
ATOM 2136 C CA . TRP B 1 94 ? -5.844 -34.031 -20.703 1 97.69 94 TRP B CA 1
ATOM 2137 C C . TRP B 1 94 ? -7.078 -34.906 -20.453 1 97.69 94 TRP B C 1
ATOM 2139 O O . TRP B 1 94 ? -7.016 -35.875 -19.703 1 97.69 94 TRP B O 1
ATOM 2149 N N . MET B 1 95 ? -8.156 -34.562 -21.109 1 96.5 95 MET B N 1
ATOM 2150 C CA . MET B 1 95 ? -9.406 -35.281 -20.891 1 96.5 95 MET B CA 1
ATOM 2151 C C . MET B 1 95 ? -9.305 -36.719 -21.391 1 96.5 95 MET B C 1
ATOM 2153 O O . MET B 1 95 ? -9.836 -37.656 -20.766 1 96.5 95 MET B O 1
ATOM 2157 N N . THR B 1 96 ? -8.617 -36.938 -22.438 1 96.38 96 THR B N 1
ATOM 2158 C CA . THR B 1 96 ? -8.398 -38.281 -22.984 1 96.38 96 THR B CA 1
ATOM 2159 C C . THR B 1 96 ? -7.555 -39.125 -22.031 1 96.38 96 THR B C 1
ATOM 2161 O O . THR B 1 96 ? -7.867 -40.281 -21.797 1 96.38 96 THR B O 1
ATOM 2164 N N . MET B 1 97 ? -6.602 -38.5 -21.484 1 95.44 97 MET B N 1
ATOM 2165 C CA . MET B 1 97 ? -5.652 -39.188 -20.625 1 95.44 97 MET B CA 1
ATOM 2166 C C . MET B 1 97 ? -6.258 -39.469 -19.266 1 95.44 97 MET B C 1
ATOM 2168 O O . MET B 1 97 ? -6.094 -40.594 -18.719 1 95.44 97 MET B O 1
ATOM 2172 N N . THR B 1 98 ? -6.867 -38.531 -18.719 1 94.56 98 THR B N 1
ATOM 2173 C CA . THR B 1 98 ? -7.273 -38.625 -17.312 1 94.56 98 THR B CA 1
ATOM 2174 C C . THR B 1 98 ? -8.742 -39.031 -17.203 1 94.56 98 THR B C 1
ATOM 2176 O O . THR B 1 98 ? -9.188 -39.531 -16.172 1 94.56 98 THR B O 1
ATOM 2179 N N . GLY B 1 99 ? -9.531 -38.75 -18.219 1 94.19 99 GLY B N 1
ATOM 2180 C CA . GLY B 1 99 ? -10.969 -38.938 -18.156 1 94.19 99 GLY B CA 1
ATOM 2181 C C . GLY B 1 99 ? -11.68 -37.875 -17.359 1 94.19 99 GLY B C 1
ATOM 2182 O O . GLY B 1 99 ? -12.883 -37.969 -17.094 1 94.19 99 GLY B O 1
ATOM 2183 N N . ILE B 1 100 ? -10.883 -36.844 -16.984 1 94.31 100 ILE B N 1
ATOM 2184 C CA . ILE B 1 100 ? -11.445 -35.75 -16.172 1 94.31 100 ILE B CA 1
ATOM 2185 C C . ILE B 1 100 ? -11.805 -34.594 -17.078 1 94.31 100 ILE B C 1
ATOM 2187 O O . ILE B 1 100 ? -10.945 -34.031 -17.781 1 94.31 100 ILE B O 1
ATOM 2191 N N . LYS B 1 101 ? -13.023 -34.188 -17.031 1 94.06 101 LYS B N 1
ATOM 2192 C CA . LYS B 1 101 ? -13.477 -33.031 -17.797 1 94.06 101 LYS B CA 1
ATOM 2193 C C . LYS B 1 101 ? -13.125 -31.719 -17.078 1 94.06 101 LYS B C 1
ATOM 2195 O O . LYS B 1 101 ? -13.367 -31.578 -15.875 1 94.06 101 LYS B O 1
ATOM 2200 N N . VAL B 1 102 ? -12.531 -30.859 -17.781 1 95.56 102 VAL B N 1
ATOM 2201 C CA . VAL B 1 102 ? -12.133 -29.578 -17.188 1 95.56 102 VAL B CA 1
ATOM 2202 C C . VAL B 1 102 ? -12.57 -28.438 -18.109 1 95.56 102 VAL B C 1
ATOM 2204 O O . VAL B 1 102 ? -12.781 -28.641 -19.297 1 95.56 102 VAL B O 1
ATOM 2207 N N . GLY B 1 103 ? -12.703 -27.281 -17.516 1 94.19 103 GLY B N 1
ATOM 2208 C CA . GLY B 1 103 ? -13.023 -26.078 -18.266 1 94.19 103 GLY B CA 1
ATOM 2209 C C . GLY B 1 103 ? -11.844 -25.531 -19.047 1 94.19 103 GLY B C 1
ATOM 2210 O O . GLY B 1 103 ? -10.719 -26 -18.891 1 94.19 103 GLY B O 1
ATOM 2211 N N . ASN B 1 104 ? -12.047 -24.484 -19.844 1 92.44 104 ASN B N 1
ATOM 2212 C CA . ASN B 1 104 ? -11.086 -23.922 -20.797 1 92.44 104 ASN B CA 1
ATOM 2213 C C . ASN B 1 104 ? -9.898 -23.281 -20.062 1 92.44 104 ASN B C 1
ATOM 2215 O O . ASN B 1 104 ? -8.773 -23.312 -20.562 1 92.44 104 ASN B O 1
ATOM 2219 N N . SER B 1 105 ? -10.109 -22.766 -18.891 1 96.19 105 SER B N 1
ATOM 2220 C CA . SER B 1 105 ? -9.062 -22 -18.219 1 96.19 105 SER B CA 1
ATOM 2221 C C . SER B 1 105 ? -8.352 -22.844 -17.172 1 96.19 105 SER B C 1
ATOM 2223 O O . SER B 1 105 ? -7.281 -22.469 -16.688 1 96.19 105 SER B O 1
ATOM 2225 N N . THR B 1 106 ? -8.891 -23.922 -16.859 1 96.75 106 THR B N 1
ATOM 2226 C CA . THR B 1 106 ? -8.438 -24.688 -15.703 1 96.75 106 THR B CA 1
ATOM 2227 C C . THR B 1 106 ? -6.984 -25.109 -15.867 1 96.75 106 THR B C 1
ATOM 2229 O O . THR B 1 106 ? -6.168 -24.906 -14.961 1 96.75 106 THR B O 1
ATOM 2232 N N . LEU B 1 107 ? -6.652 -25.656 -16.969 1 97.94 107 LEU B N 1
ATOM 2233 C CA . LEU B 1 107 ? -5.305 -26.188 -17.172 1 97.94 107 LEU B CA 1
ATOM 2234 C C . LEU B 1 107 ? -4.297 -25.047 -17.328 1 97.94 107 LEU B C 1
ATOM 2236 O O . LEU B 1 107 ? -3.133 -25.188 -16.953 1 97.94 107 LEU B O 1
ATOM 2240 N N . ARG B 1 108 ? -4.77 -23.922 -17.875 1 97.5 108 ARG B N 1
ATOM 2241 C CA . ARG B 1 108 ? -3.908 -22.75 -17.969 1 97.5 108 ARG B CA 1
ATOM 2242 C C . ARG B 1 108 ? -3.539 -22.234 -16.578 1 97.5 108 ARG B C 1
ATOM 2244 O O . ARG B 1 108 ? -2.379 -21.906 -16.312 1 97.5 108 ARG B O 1
ATOM 2251 N N . MET B 1 109 ? -4.539 -22.219 -15.734 1 96.5 109 MET B N 1
ATOM 2252 C CA . MET B 1 109 ? -4.305 -21.766 -14.367 1 96.5 109 MET B CA 1
ATOM 2253 C C . MET B 1 109 ? -3.393 -22.734 -13.625 1 96.5 109 MET B C 1
ATOM 2255 O O . MET B 1 109 ? -2.508 -22.312 -12.875 1 96.5 109 MET B O 1
ATOM 2259 N N . ARG B 1 110 ? -3.654 -24.031 -13.859 1 97.81 110 ARG B N 1
ATOM 2260 C CA . ARG B 1 110 ? -2.809 -25.047 -13.234 1 97.81 110 ARG B CA 1
ATOM 2261 C C . ARG B 1 110 ? -1.366 -24.922 -13.711 1 97.81 110 ARG B C 1
ATOM 2263 O O . ARG B 1 110 ? -0.433 -24.984 -12.906 1 97.81 110 ARG B O 1
ATOM 2270 N N . TYR B 1 111 ? -1.163 -24.719 -14.93 1 97.62 111 TYR B N 1
ATOM 2271 C CA . TYR B 1 111 ? 0.144 -24.531 -15.547 1 97.62 111 TYR B CA 1
ATOM 2272 C C . TYR B 1 111 ? 0.871 -23.344 -14.906 1 97.62 111 TYR B C 1
ATOM 2274 O O . TYR B 1 111 ? 2.037 -23.469 -14.523 1 97.62 111 TYR B O 1
ATOM 2282 N N . THR B 1 112 ? 0.25 -22.25 -14.789 1 95.75 112 THR B N 1
ATOM 2283 C CA . THR B 1 112 ? 0.82 -21.016 -14.242 1 95.75 112 THR B CA 1
ATOM 2284 C C . THR B 1 112 ? 1.267 -21.234 -12.797 1 95.75 112 THR B C 1
ATOM 2286 O O . THR B 1 112 ? 2.359 -20.812 -12.414 1 95.75 112 THR B O 1
ATOM 2289 N N . THR B 1 113 ? 0.412 -21.938 -12.102 1 95.31 113 THR B N 1
ATOM 2290 C CA . THR B 1 113 ? 0.74 -22.203 -10.703 1 95.31 113 THR B CA 1
ATOM 2291 C C . THR B 1 113 ? 1.938 -23.141 -10.602 1 95.31 113 THR B C 1
ATOM 2293 O O . THR B 1 113 ? 2.818 -22.953 -9.758 1 95.31 113 THR B O 1
ATOM 2296 N N . MET B 1 114 ? 1.997 -24.156 -11.43 1 96.69 114 MET B N 1
ATOM 2297 C CA . MET B 1 114 ? 3.131 -25.078 -11.445 1 96.69 114 MET B CA 1
ATOM 2298 C C . MET B 1 114 ? 4.43 -24.328 -11.742 1 96.69 114 MET B C 1
ATOM 2300 O O . MET B 1 114 ? 5.441 -24.547 -11.07 1 96.69 114 MET B O 1
ATOM 2304 N N . LYS B 1 115 ? 4.281 -23.469 -12.734 1 95.12 115 LYS B N 1
ATOM 2305 C CA . LYS B 1 115 ? 5.461 -22.703 -13.117 1 95.12 115 LYS B CA 1
ATOM 2306 C C . LYS B 1 115 ? 5.969 -21.859 -11.945 1 95.12 115 LYS B C 1
ATOM 2308 O O . LYS B 1 115 ? 7.176 -21.766 -11.719 1 95.12 115 LYS B O 1
ATOM 2313 N N . ALA B 1 116 ? 5.094 -21.266 -11.195 1 94.12 116 ALA B N 1
ATOM 2314 C CA . ALA B 1 116 ? 5.457 -20.469 -10.031 1 94.12 116 ALA B CA 1
ATOM 2315 C C . ALA B 1 116 ? 6.043 -21.344 -8.93 1 94.12 116 ALA B C 1
ATOM 2317 O O . ALA B 1 116 ? 6.992 -20.953 -8.25 1 94.12 116 ALA B O 1
ATOM 2318 N N . ASN B 1 117 ? 5.527 -22.547 -8.797 1 94.56 117 ASN B N 1
ATOM 2319 C CA . ASN B 1 117 ? 5.977 -23.469 -7.766 1 94.56 117 ASN B CA 1
ATOM 2320 C C . ASN B 1 117 ? 7.391 -23.984 -8.047 1 94.56 117 ASN B C 1
ATOM 2322 O O . ASN B 1 117 ? 8.133 -24.297 -7.117 1 94.56 117 ASN B O 1
ATOM 2326 N N . PHE B 1 118 ? 7.676 -24.031 -9.234 1 95.31 118 PHE B N 1
ATOM 2327 C CA . PHE B 1 118 ? 8.914 -24.703 -9.617 1 95.31 118 PHE B CA 1
ATOM 2328 C C . PHE B 1 118 ? 10.078 -23.719 -9.641 1 95.31 118 PHE B C 1
ATOM 2330 O O . PHE B 1 118 ? 11.227 -24.109 -9.859 1 95.31 118 PHE B O 1
ATOM 2337 N N . VAL B 1 119 ? 9.766 -22.453 -9.352 1 94.5 119 VAL B N 1
ATOM 2338 C CA . VAL B 1 119 ? 10.797 -21.406 -9.375 1 94.5 119 VAL B CA 1
ATOM 2339 C C . VAL B 1 119 ? 11.648 -21.516 -8.109 1 94.5 119 VAL B C 1
ATOM 2341 O O . VAL B 1 119 ? 11.125 -21.594 -7 1 94.5 119 VAL B O 1
ATOM 2344 N N . GLU B 1 120 ? 12.922 -21.578 -8.375 1 94.12 120 GLU B N 1
ATOM 2345 C CA . GLU B 1 120 ? 13.867 -21.484 -7.27 1 94.12 120 GLU B CA 1
ATOM 2346 C C . GLU B 1 120 ? 14.453 -20.078 -7.156 1 94.12 120 GLU B C 1
ATOM 2348 O O . GLU B 1 120 ? 15.07 -19.578 -8.102 1 94.12 120 GLU B O 1
ATOM 2353 N N . ILE B 1 121 ? 14.195 -19.5 -6.051 1 96.5 121 ILE B N 1
ATOM 2354 C CA . ILE B 1 121 ? 14.711 -18.156 -5.812 1 96.5 121 ILE B CA 1
ATOM 2355 C C . ILE B 1 121 ? 16.016 -18.234 -5.016 1 96.5 121 ILE B C 1
ATOM 2357 O O . ILE B 1 121 ? 16.047 -18.844 -3.939 1 96.5 121 ILE B O 1
ATOM 2361 N N . SER B 1 122 ? 17.109 -17.688 -5.586 1 96.75 122 SER B N 1
ATOM 2362 C CA . SER B 1 122 ? 18.422 -17.75 -4.961 1 96.75 122 SER B CA 1
ATOM 2363 C C . SER B 1 122 ? 18.422 -17.078 -3.594 1 96.75 122 SER B C 1
ATOM 2365 O O . SER B 1 122 ? 17.562 -16.25 -3.309 1 96.75 122 SER B O 1
ATOM 2367 N N . GLY B 1 123 ? 19.406 -17.453 -2.777 1 96.19 123 GLY B N 1
ATOM 2368 C CA . GLY B 1 123 ? 19.547 -16.828 -1.472 1 96.19 123 GLY B CA 1
ATOM 2369 C C . GLY B 1 123 ? 19.75 -15.32 -1.551 1 96.19 123 GLY B C 1
ATOM 2370 O O . GLY B 1 123 ? 19.203 -14.57 -0.742 1 96.19 123 GLY B O 1
ATOM 2371 N N . GLU B 1 124 ? 20.469 -14.914 -2.482 1 97.75 124 GLU B N 1
ATOM 2372 C CA . GLU B 1 124 ? 20.688 -13.492 -2.705 1 97.75 124 GLU B CA 1
ATOM 2373 C C . GLU B 1 124 ? 19.391 -12.773 -3.055 1 97.75 124 GLU B C 1
ATOM 2375 O O . GLU B 1 124 ? 19.125 -11.68 -2.545 1 97.75 124 GLU B O 1
ATOM 2380 N N . ASP B 1 125 ? 18.578 -13.406 -3.838 1 98.31 125 ASP B N 1
ATOM 2381 C CA . ASP B 1 125 ? 17.344 -12.766 -4.277 1 98.31 125 ASP B CA 1
ATOM 2382 C C . ASP B 1 125 ? 16.266 -12.867 -3.207 1 98.31 125 ASP B C 1
ATOM 2384 O O . ASP B 1 125 ? 15.328 -12.062 -3.189 1 98.31 125 ASP B O 1
ATOM 2388 N N . GLU B 1 126 ? 16.438 -13.867 -2.359 1 97.62 126 GLU B N 1
ATOM 2389 C CA . GLU B 1 126 ? 15.555 -13.883 -1.198 1 97.62 126 GLU B CA 1
ATOM 2390 C C . GLU B 1 126 ? 15.766 -12.648 -0.323 1 97.62 126 GLU B C 1
ATOM 2392 O O . GLU B 1 126 ? 14.805 -12.047 0.154 1 97.62 126 GLU B O 1
ATOM 2397 N N . ALA B 1 127 ? 17 -12.344 -0.149 1 97.44 127 ALA B N 1
ATOM 2398 C CA . ALA B 1 127 ? 17.328 -11.156 0.636 1 97.44 127 ALA B CA 1
ATOM 2399 C C . ALA B 1 127 ? 16.812 -9.891 -0.039 1 97.44 127 ALA B C 1
ATOM 2401 O O . ALA B 1 127 ? 16.266 -9.008 0.625 1 97.44 127 ALA B O 1
ATOM 2402 N N . ARG B 1 128 ? 16.969 -9.844 -1.354 1 98.38 128 ARG B N 1
ATOM 2403 C CA . ARG B 1 128 ? 16.438 -8.711 -2.104 1 98.38 128 ARG B CA 1
ATOM 2404 C C . ARG B 1 128 ? 14.93 -8.617 -1.97 1 98.38 128 ARG B C 1
ATOM 2406 O O . ARG B 1 128 ? 14.375 -7.527 -1.824 1 98.38 128 ARG B O 1
ATOM 2413 N N . LEU B 1 129 ? 14.289 -9.789 -2.078 1 98.38 129 LEU B N 1
ATOM 2414 C CA . LEU B 1 129 ? 12.836 -9.859 -1.974 1 98.38 129 LEU B CA 1
ATOM 2415 C C . LEU B 1 129 ? 12.352 -9.242 -0.668 1 98.38 129 LEU B C 1
ATOM 2417 O O . LEU B 1 129 ? 11.453 -8.398 -0.673 1 98.38 129 LEU B O 1
ATOM 2421 N N . LEU B 1 130 ? 12.992 -9.555 0.393 1 97.44 130 LEU B N 1
ATOM 2422 C CA . LEU B 1 130 ? 12.594 -9.055 1.703 1 97.44 130 LEU B CA 1
ATOM 2423 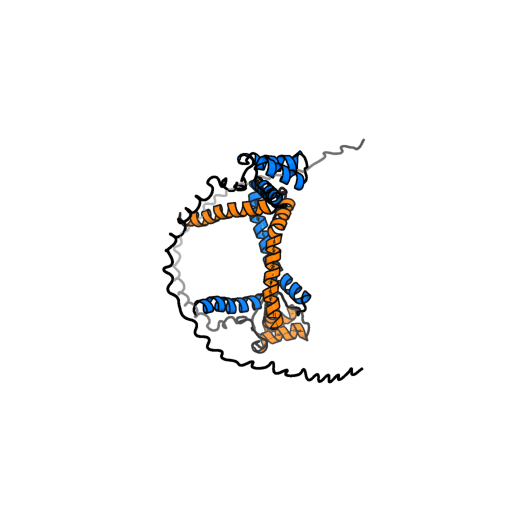C C . LEU B 1 130 ? 12.82 -7.547 1.801 1 97.44 130 LEU B C 1
ATOM 2425 O O . LEU B 1 130 ? 11.938 -6.805 2.223 1 97.44 130 LEU B O 1
ATOM 2429 N N . ARG B 1 131 ? 13.953 -7.125 1.42 1 98.06 131 ARG B N 1
ATOM 2430 C CA . ARG B 1 131 ? 14.32 -5.715 1.504 1 98.06 131 ARG B CA 1
ATOM 2431 C C . ARG B 1 131 ? 13.461 -4.871 0.569 1 98.06 131 ARG B C 1
ATOM 2433 O O . ARG B 1 131 ? 12.898 -3.852 0.983 1 98.06 131 ARG B O 1
ATOM 2440 N N . LEU B 1 132 ? 13.336 -5.328 -0.659 1 98.62 132 LEU B N 1
ATOM 2441 C CA . LEU B 1 132 ? 12.695 -4.512 -1.685 1 98.62 132 LEU B CA 1
ATOM 2442 C C . LEU B 1 132 ? 11.18 -4.523 -1.522 1 98.62 132 LEU B C 1
ATOM 2444 O O . LEU B 1 132 ? 10.508 -3.545 -1.855 1 98.62 132 LEU B O 1
ATOM 2448 N N . LYS B 1 133 ? 10.695 -5.605 -0.998 1 98.5 133 LYS B N 1
ATOM 2449 C CA . LYS B 1 133 ? 9.273 -5.578 -0.648 1 98.5 133 LYS B CA 1
ATOM 2450 C C . LYS B 1 133 ? 8.977 -4.461 0.349 1 98.5 133 LYS B C 1
ATOM 2452 O O . LYS B 1 133 ? 8.008 -3.717 0.183 1 98.5 133 LYS B O 1
ATOM 2457 N N . LYS B 1 134 ? 9.758 -4.383 1.366 1 98.19 134 LYS B N 1
ATOM 2458 C CA . LYS B 1 134 ? 9.594 -3.344 2.379 1 98.19 134 LYS B CA 1
ATOM 2459 C C . LYS B 1 134 ? 9.711 -1.953 1.762 1 98.19 134 LYS B C 1
ATOM 2461 O O . LYS B 1 134 ? 8.922 -1.06 2.078 1 98.19 134 LYS B O 1
ATOM 2466 N N . GLU B 1 135 ? 10.672 -1.805 0.912 1 98.62 135 GLU B N 1
ATOM 2467 C CA . GLU B 1 135 ? 10.891 -0.512 0.27 1 98.62 135 GLU B CA 1
ATOM 2468 C C . GLU B 1 135 ? 9.695 -0.112 -0.588 1 98.62 135 GLU B C 1
ATOM 2470 O O . GLU B 1 135 ? 9.289 1.052 -0.59 1 98.62 135 GLU B O 1
ATOM 2475 N N . VAL B 1 136 ? 9.195 -1.062 -1.333 1 98.56 136 VAL B N 1
ATOM 2476 C CA . VAL B 1 136 ? 8.039 -0.818 -2.184 1 98.56 136 VAL B CA 1
ATOM 2477 C C . VAL B 1 136 ? 6.836 -0.434 -1.323 1 98.56 136 VAL B C 1
ATOM 2479 O O . VAL B 1 136 ? 6.105 0.507 -1.646 1 98.56 136 VAL B O 1
ATOM 2482 N N . GLU B 1 137 ? 6.656 -1.063 -0.249 1 98.56 137 GLU B N 1
ATOM 2483 C CA . GLU B 1 137 ? 5.555 -0.777 0.665 1 98.56 137 GLU B CA 1
ATOM 2484 C C . GLU B 1 137 ? 5.75 0.568 1.358 1 98.56 137 GLU B C 1
ATOM 2486 O O . GLU B 1 137 ? 4.801 1.343 1.498 1 98.56 137 GLU B O 1
ATOM 2491 N N . ASP B 1 138 ? 6.957 0.855 1.797 1 98.44 138 ASP B N 1
ATOM 2492 C CA . ASP B 1 138 ? 7.25 2.135 2.436 1 98.44 138 ASP B CA 1
ATOM 2493 C C . ASP B 1 138 ? 6.992 3.297 1.481 1 98.44 138 ASP B C 1
ATOM 2495 O O . ASP B 1 138 ? 6.457 4.332 1.885 1 98.44 138 ASP B O 1
ATOM 2499 N N . LYS B 1 139 ? 7.414 3.123 0.282 1 98.38 139 LYS B N 1
ATOM 2500 C CA . LYS B 1 139 ? 7.184 4.16 -0.719 1 98.38 139 LYS B CA 1
ATOM 2501 C C . LYS B 1 139 ? 5.691 4.402 -0.93 1 98.38 139 LYS B C 1
ATOM 2503 O O . LYS B 1 139 ? 5.25 5.547 -1.023 1 98.38 139 LYS B O 1
ATOM 2508 N N . PHE B 1 140 ? 4.934 3.354 -1.014 1 98.38 140 PHE B N 1
ATOM 2509 C CA . PHE B 1 140 ? 3.49 3.488 -1.17 1 98.38 140 PHE B CA 1
ATOM 2510 C C . PHE B 1 140 ? 2.883 4.227 0.016 1 98.38 140 PHE B C 1
ATOM 2512 O O . PHE B 1 140 ? 2.037 5.105 -0.161 1 98.38 140 PHE B O 1
ATOM 2519 N N . GLU B 1 141 ? 3.334 3.887 1.25 1 97.81 141 GLU B N 1
ATOM 2520 C CA . GLU B 1 141 ? 2.818 4.543 2.447 1 97.81 141 GLU B CA 1
ATOM 2521 C C . GLU B 1 141 ? 3.084 6.047 2.408 1 97.81 141 GLU B C 1
ATOM 2523 O O . GLU B 1 141 ? 2.256 6.84 2.861 1 97.81 141 GLU B O 1
ATOM 2528 N N . GLN B 1 142 ? 4.145 6.434 1.849 1 97.06 142 GLN B N 1
ATOM 2529 C CA . GLN B 1 142 ? 4.527 7.836 1.748 1 97.06 142 GLN B CA 1
ATOM 2530 C C . GLN B 1 142 ? 3.68 8.57 0.713 1 97.06 142 GLN B C 1
ATOM 2532 O O . GLN B 1 142 ? 3.424 9.766 0.846 1 97.06 142 GLN B O 1
ATOM 2537 N N . GLU B 1 143 ? 3.256 7.816 -0.293 1 97.88 143 GLU B N 1
ATOM 2538 C CA . GLU B 1 143 ? 2.576 8.438 -1.426 1 97.88 143 GLU B CA 1
ATOM 2539 C C . GLU B 1 143 ? 1.065 8.25 -1.334 1 97.88 143 GLU B C 1
ATOM 2541 O O . GLU B 1 143 ? 0.308 8.914 -2.049 1 97.88 143 GLU B O 1
ATOM 2546 N N . LYS B 1 144 ? 0.6 7.422 -0.541 1 98.56 144 LYS B N 1
ATOM 2547 C CA . LYS B 1 144 ? -0.772 6.922 -0.493 1 98.56 144 LYS B CA 1
ATOM 2548 C C . LYS B 1 144 ? -1.771 8.07 -0.414 1 98.56 144 LYS B C 1
ATOM 2550 O O . LYS B 1 144 ? -2.725 8.125 -1.194 1 98.56 144 LYS B O 1
ATOM 2555 N N . TRP B 1 145 ? -1.514 8.984 0.428 1 98.5 145 TRP B N 1
ATOM 2556 C CA . TRP B 1 145 ? -2.514 10.008 0.701 1 98.5 145 TRP B CA 1
ATOM 2557 C C . TRP B 1 145 ? -2.518 11.07 -0.394 1 98.5 145 TRP B C 1
ATOM 2559 O O . TRP B 1 145 ? -3.543 11.703 -0.649 1 98.5 145 TRP B O 1
ATOM 2569 N N . HIS B 1 146 ? -1.409 11.312 -1.053 1 98.44 146 HIS B N 1
ATOM 2570 C CA . HIS B 1 146 ? -1.391 12.141 -2.254 1 98.44 146 HIS B CA 1
ATOM 2571 C C . HIS B 1 146 ? -2.215 11.508 -3.371 1 98.44 146 HIS B C 1
ATOM 2573 O O . HIS B 1 146 ? -2.982 12.203 -4.047 1 98.44 146 HIS B O 1
ATOM 2579 N N . LYS B 1 147 ? -2.092 10.18 -3.492 1 98.75 147 LYS B N 1
ATOM 2580 C CA . LYS B 1 147 ? -2.846 9.438 -4.5 1 98.75 147 LYS B CA 1
ATOM 2581 C C . LYS B 1 147 ? -4.344 9.469 -4.199 1 98.75 147 LYS B C 1
ATOM 2583 O O . LYS B 1 147 ? -5.16 9.609 -5.113 1 98.75 147 LYS B O 1
ATOM 2588 N N . VAL B 1 148 ? -4.633 9.383 -2.938 1 98.75 148 VAL B N 1
ATOM 2589 C CA . VAL B 1 148 ? -6.031 9.445 -2.521 1 98.75 148 VAL B CA 1
ATOM 2590 C C . VAL B 1 148 ? -6.598 10.828 -2.842 1 98.75 148 VAL B C 1
ATOM 2592 O O . VAL B 1 148 ? -7.711 10.938 -3.363 1 98.75 148 VAL B O 1
ATOM 2595 N N . GLY B 1 149 ? -5.812 11.867 -2.477 1 98.56 149 GLY B N 1
ATOM 2596 C CA . GLY B 1 149 ? -6.238 13.219 -2.805 1 98.56 149 GLY B CA 1
ATOM 2597 C C . GLY B 1 149 ? -6.484 13.422 -4.285 1 98.56 149 GLY B C 1
ATOM 2598 O O . GLY B 1 149 ? -7.477 14.039 -4.676 1 98.56 149 GLY B O 1
ATOM 2599 N N . GLU B 1 150 ? -5.617 12.867 -5.129 1 98.69 150 GLU B N 1
ATOM 2600 C CA . GLU B 1 150 ? -5.777 12.938 -6.578 1 98.69 150 GLU B CA 1
ATOM 2601 C C . GLU B 1 150 ? -7.039 12.203 -7.031 1 98.69 150 GLU B C 1
ATOM 2603 O O . GLU B 1 150 ? -7.75 12.68 -7.914 1 98.69 150 GLU B O 1
ATOM 2608 N N . ALA B 1 151 ? -7.273 11.086 -6.469 1 98.75 151 ALA B N 1
ATOM 2609 C CA . ALA B 1 151 ? -8.453 10.297 -6.816 1 98.75 151 ALA B CA 1
ATOM 2610 C C . ALA B 1 151 ? -9.734 11.031 -6.457 1 98.75 151 ALA B C 1
ATOM 2612 O O . ALA B 1 151 ? -10.719 10.992 -7.203 1 98.75 151 ALA B O 1
ATOM 2613 N N . ILE B 1 152 ? -9.727 11.711 -5.305 1 98.75 152 ILE B N 1
ATOM 2614 C CA . ILE B 1 152 ? -10.891 12.477 -4.871 1 98.75 152 ILE B CA 1
ATOM 2615 C C . ILE B 1 152 ? -11.18 13.594 -5.879 1 98.75 152 ILE B C 1
ATOM 2617 O O . ILE B 1 152 ? -12.32 13.773 -6.301 1 98.75 152 ILE B O 1
ATOM 2621 N N . GLU B 1 153 ? -10.117 14.281 -6.262 1 98.5 153 GLU B N 1
ATOM 2622 C CA . GLU B 1 153 ? -10.273 15.352 -7.238 1 98.5 153 GLU B CA 1
ATOM 2623 C C . GLU B 1 153 ? -10.797 14.812 -8.57 1 98.5 153 GLU B C 1
ATOM 2625 O O . GLU B 1 153 ? -11.68 15.406 -9.18 1 98.5 153 GLU B O 1
ATOM 2630 N N . ALA B 1 154 ? -10.266 13.703 -9.016 1 98.44 154 ALA B N 1
ATOM 2631 C CA . ALA B 1 154 ? -10.664 13.086 -10.281 1 98.44 154 ALA B CA 1
ATOM 2632 C C . ALA B 1 154 ? -12.117 12.617 -10.227 1 98.44 154 ALA B C 1
ATOM 2634 O O . ALA B 1 154 ? -12.805 12.594 -11.242 1 98.44 154 ALA B O 1
ATOM 2635 N N . ASP B 1 155 ? -12.578 12.328 -9.062 1 98.25 155 ASP B N 1
ATOM 2636 C CA . ASP B 1 155 ? -13.938 11.836 -8.867 1 98.25 155 ASP B CA 1
ATOM 2637 C C . ASP B 1 155 ? -14.906 12.992 -8.617 1 98.25 155 ASP B C 1
ATOM 2639 O O . ASP B 1 155 ? -16.062 12.781 -8.25 1 98.25 155 ASP B O 1
ATOM 2643 N N . GLY B 1 156 ? -14.469 14.156 -8.648 1 98.25 156 GLY B N 1
ATOM 2644 C CA . GLY B 1 156 ? -15.336 15.32 -8.562 1 98.25 156 GLY B CA 1
ATOM 2645 C C . GLY B 1 156 ? -15.25 16.031 -7.223 1 98.25 156 GLY B C 1
ATOM 2646 O O . GLY B 1 156 ? -15.992 16.984 -6.969 1 98.25 156 GLY B O 1
ATOM 2647 N N . GLY B 1 157 ? -14.336 15.578 -6.352 1 98.44 157 GLY B N 1
ATOM 2648 C CA . GLY B 1 157 ? -14.164 16.203 -5.051 1 98.44 157 GLY B CA 1
ATOM 2649 C C . GLY B 1 157 ? -13.219 17.391 -5.082 1 98.44 157 GLY B C 1
ATOM 2650 O O . GLY B 1 157 ? -12.703 17.75 -6.141 1 98.44 157 GLY B O 1
ATOM 2651 N N . GLN B 1 158 ? -13.023 18.047 -3.928 1 97.75 158 GLN B N 1
ATOM 2652 C CA . GLN B 1 158 ? -12.125 19.188 -3.797 1 97.75 158 GLN B CA 1
ATOM 2653 C C . GLN B 1 158 ? -10.68 18.734 -3.617 1 97.75 158 GLN B C 1
ATOM 2655 O O . GLN B 1 158 ? -10.422 17.547 -3.379 1 97.75 158 GLN B O 1
ATOM 2660 N N . LYS B 1 159 ? -9.836 19.719 -3.814 1 97.25 159 LYS B N 1
ATOM 2661 C CA . LYS B 1 159 ? -8.422 19.484 -3.557 1 97.25 159 LYS B CA 1
ATOM 2662 C C . LYS B 1 159 ? -8.102 19.641 -2.072 1 97.25 159 LYS B C 1
ATOM 2664 O O . LYS B 1 159 ? -8.445 20.641 -1.458 1 97.25 159 LYS B O 1
ATOM 2669 N N . TYR B 1 160 ? -7.496 18.578 -1.46 1 97.25 160 TYR B N 1
ATOM 2670 C CA . TYR B 1 160 ? -7.125 18.594 -0.05 1 97.25 160 TYR B CA 1
ATOM 2671 C C . TYR B 1 160 ? -5.645 18.266 0.124 1 97.25 160 TYR B C 1
ATOM 2673 O O . TYR B 1 160 ? -5.082 17.469 -0.633 1 97.25 160 TYR B O 1
ATOM 2681 N N . PRO B 1 161 ? -5.051 18.844 1.135 1 95.19 161 PRO B N 1
ATOM 2682 C CA . PRO B 1 161 ? -3.709 18.359 1.486 1 95.19 161 PRO B CA 1
ATOM 2683 C C . PRO B 1 161 ? -3.707 16.922 2.008 1 95.19 161 PRO B C 1
ATOM 2685 O O . PRO B 1 161 ? -4.645 16.516 2.695 1 95.19 161 PRO B O 1
ATOM 2688 N N . ALA B 1 162 ? -2.646 16.25 1.702 1 96.06 162 ALA B N 1
ATOM 2689 C CA . ALA B 1 162 ? -2.514 14.852 2.111 1 96.06 162 ALA B CA 1
ATOM 2690 C C . ALA B 1 162 ? -2.646 14.711 3.625 1 96.06 162 ALA B C 1
ATOM 2692 O O . ALA B 1 162 ? -3.293 13.781 4.113 1 96.06 162 ALA B O 1
ATOM 2693 N N . THR B 1 163 ? -2.074 15.664 4.316 1 94.56 163 THR B N 1
ATOM 2694 C CA . THR B 1 163 ? -2.08 15.609 5.773 1 94.56 163 THR B CA 1
ATOM 2695 C C . THR B 1 163 ? -3.502 15.734 6.312 1 94.56 163 THR B C 1
ATOM 2697 O O . THR B 1 163 ? -3.852 15.102 7.312 1 94.56 163 THR B O 1
ATOM 2700 N N . ALA B 1 164 ? -4.305 16.5 5.695 1 96.31 164 ALA B N 1
ATOM 2701 C CA . ALA B 1 164 ? -5.691 16.672 6.113 1 96.31 164 ALA B CA 1
ATOM 2702 C C . ALA B 1 164 ? -6.484 15.383 5.895 1 96.31 164 ALA B C 1
ATOM 2704 O O . ALA B 1 164 ? -7.316 15.008 6.727 1 96.31 164 ALA B O 1
ATOM 2705 N N . LEU B 1 165 ? -6.199 14.75 4.805 1 97.81 165 LEU B N 1
ATOM 2706 C CA . LEU B 1 165 ? -6.898 13.516 4.473 1 97.81 165 LEU B CA 1
ATOM 2707 C C . LEU B 1 165 ? -6.535 12.406 5.457 1 97.81 165 LEU B C 1
ATOM 2709 O O . LEU B 1 165 ? -7.406 11.664 5.91 1 97.81 165 LEU B O 1
ATOM 2713 N N . GLN B 1 166 ? -5.312 12.32 5.684 1 96.56 166 GLN B N 1
ATOM 2714 C CA . GLN B 1 166 ? -4.844 11.32 6.641 1 96.56 166 GLN B CA 1
ATOM 2715 C C . GLN B 1 166 ? -5.477 11.531 8.016 1 96.56 166 GLN B C 1
ATOM 2717 O O . GLN B 1 166 ? -5.953 10.578 8.633 1 96.56 166 GLN B O 1
ATOM 2722 N N . LYS B 1 167 ? -5.477 12.727 8.461 1 94.31 167 LYS B N 1
ATOM 2723 C CA . LYS B 1 167 ? -6.062 13.055 9.758 1 94.31 167 LYS B CA 1
ATOM 2724 C C . LYS B 1 167 ? -7.555 12.727 9.781 1 94.31 167 LYS B C 1
ATOM 2726 O O . LYS B 1 167 ? -8.055 12.156 10.758 1 94.31 167 LYS B O 1
ATOM 2731 N N . LYS B 1 168 ? -8.195 13.102 8.812 1 95.62 168 LYS B N 1
ATOM 2732 C CA . LYS B 1 168 ? -9.625 12.844 8.727 1 95.62 168 LYS B CA 1
ATOM 2733 C C . LYS B 1 168 ? -9.914 11.344 8.75 1 95.62 168 LYS B C 1
ATOM 2735 O O . LYS B 1 168 ? -10.852 10.898 9.414 1 95.62 168 LYS B O 1
ATOM 2740 N N . PHE B 1 169 ? -9.164 10.602 8.031 1 96.38 169 PHE B N 1
ATOM 2741 C CA . PHE B 1 169 ? -9.359 9.156 8.008 1 96.38 169 PHE B CA 1
ATOM 2742 C C . PHE B 1 169 ? -9.18 8.562 9.398 1 96.38 169 PHE B C 1
ATOM 2744 O O . PHE B 1 169 ? -9.953 7.695 9.812 1 96.38 169 PHE B O 1
ATOM 2751 N N . LYS B 1 170 ? -8.18 9.008 10.023 1 93.25 170 LYS B N 1
ATOM 2752 C CA . LYS B 1 170 ? -7.941 8.516 11.375 1 93.25 170 LYS B CA 1
ATOM 2753 C C . LYS B 1 170 ? -9.125 8.828 12.289 1 93.25 170 LYS B C 1
ATOM 2755 O O . LYS B 1 170 ? -9.508 7.996 13.117 1 93.25 170 LYS B O 1
ATOM 2760 N N . GLU B 1 171 ? -9.633 9.977 12.188 1 91.69 171 GLU B N 1
ATOM 2761 C CA . GLU B 1 171 ? -10.812 10.359 12.953 1 91.69 171 GLU B CA 1
ATOM 2762 C C . GLU B 1 171 ? -12 9.461 12.633 1 91.69 171 GLU B C 1
ATOM 2764 O O . GLU B 1 171 ? -12.711 9.008 13.539 1 91.69 171 GLU B O 1
ATOM 2769 N N . LEU B 1 172 ? -12.164 9.242 11.43 1 92.88 172 LEU B N 1
ATOM 2770 C CA . LEU B 1 172 ? -13.281 8.43 10.984 1 92.88 172 LEU B CA 1
ATOM 2771 C C . LEU B 1 172 ? -13.109 6.977 11.422 1 92.88 172 LEU B C 1
ATOM 2773 O O . LEU B 1 172 ? -14.078 6.305 11.766 1 92.88 172 LEU B O 1
ATOM 2777 N N . ALA B 1 173 ? -11.906 6.512 11.297 1 89.56 173 ALA B N 1
ATOM 2778 C CA . ALA B 1 173 ? -11.609 5.137 11.688 1 89.56 173 ALA B CA 1
ATOM 2779 C C . ALA B 1 173 ? -11.875 4.918 13.172 1 89.56 173 ALA B C 1
ATOM 2781 O O . ALA B 1 173 ? -12.32 3.844 13.578 1 89.56 173 ALA B O 1
ATOM 2782 N N . LYS B 1 174 ? -11.539 5.84 13.969 1 87.88 174 LYS B N 1
ATOM 2783 C CA . LYS B 1 174 ? -11.812 5.766 15.406 1 87.88 174 LYS B CA 1
ATOM 2784 C C . LYS B 1 174 ? -13.312 5.754 15.672 1 87.88 174 LYS B C 1
ATOM 2786 O O . LYS B 1 174 ? -13.781 5.051 16.578 1 87.88 174 LYS B O 1
ATOM 2791 N N . LYS B 1 175 ? -13.969 6.461 14.938 1 83.75 175 LYS B N 1
ATOM 2792 C CA . LYS B 1 175 ? -15.414 6.527 15.094 1 83.75 175 LYS B CA 1
ATOM 2793 C C . LYS B 1 175 ? -16.078 5.234 14.633 1 83.75 175 LYS B C 1
ATOM 2795 O O . LYS B 1 175 ? -17.031 4.762 15.258 1 83.75 175 LYS B O 1
ATOM 2800 N N . ASN B 1 176 ? -15.562 4.77 13.477 1 73.56 176 ASN B N 1
ATOM 2801 C CA . ASN B 1 176 ? -16.141 3.539 12.938 1 73.56 176 ASN B CA 1
ATOM 2802 C C . ASN B 1 176 ? -15.648 2.314 13.711 1 73.56 176 ASN B C 1
ATOM 2804 O O . ASN B 1 176 ? -16.328 1.287 13.742 1 73.56 176 ASN B O 1
ATOM 2808 N N . GLY B 1 177 ? -14.312 2.219 13.914 1 61.94 177 GLY B N 1
ATOM 2809 C CA . GLY B 1 177 ? -13.867 1.14 14.781 1 61.94 177 GLY B CA 1
ATOM 2810 C C . GLY B 1 177 ? -14.586 1.114 16.125 1 61.94 177 GLY B C 1
ATOM 2811 O O . GLY B 1 177 ? -14.766 0.049 16.719 1 61.94 177 GLY B O 1
ATOM 2812 N N . TYR B 1 178 ? -14.867 2.223 16.609 1 52 178 TYR B N 1
ATOM 2813 C CA . TYR B 1 178 ? -15.773 2.295 17.75 1 52 178 TYR B CA 1
ATOM 2814 C C . TYR B 1 178 ? -17.172 1.856 17.359 1 52 178 TYR B C 1
ATOM 2816 O O . TYR B 1 178 ? -17.906 1.298 18.188 1 52 178 TYR B O 1
ATOM 2824 N N . VAL B 1 179 ? -17.531 2.123 16.141 1 45.81 179 VAL B N 1
ATOM 2825 C CA . VAL B 1 179 ? -18.859 1.648 15.766 1 45.81 179 VAL B CA 1
ATOM 2826 C C . VAL B 1 179 ? -18.812 0.147 15.492 1 45.81 179 VAL B C 1
ATOM 2828 O O . VAL B 1 179 ? -19.781 -0.569 15.758 1 45.81 179 VAL B O 1
ATOM 2831 N N . GLU B 1 180 ? -17.828 -0.342 14.953 1 41.91 180 GLU B N 1
ATOM 2832 C CA . GLU B 1 180 ? -17.812 -1.801 14.914 1 41.91 180 GLU B CA 1
ATOM 2833 C C . GLU B 1 180 ? -17.562 -2.387 16.297 1 41.91 180 GLU B C 1
ATOM 2835 O O . GLU B 1 180 ? -18.047 -3.479 16.625 1 41.91 180 GLU B O 1
ATOM 2840 N N . VAL B 1 181 ? -16.766 -1.865 17.188 1 39.72 181 VAL B N 1
ATOM 2841 C CA . VAL B 1 181 ? -16.766 -2.355 18.562 1 39.72 181 VAL B CA 1
ATOM 2842 C C . VAL B 1 181 ? -18.078 -1.97 19.25 1 39.72 181 VAL B C 1
ATOM 2844 O O . VAL B 1 181 ? -18.5 -2.607 20.219 1 39.72 181 VAL B O 1
ATOM 2847 N N . ALA B 1 182 ? -18.781 -0.816 19.047 1 37.41 182 ALA B N 1
ATOM 2848 C CA . ALA B 1 182 ? -20.062 -0.568 19.688 1 37.41 182 ALA B CA 1
ATOM 2849 C C . ALA B 1 182 ? -21.172 -1.374 19.047 1 37.41 182 ALA B C 1
ATOM 2851 O O . ALA B 1 182 ? -22.25 -1.554 19.625 1 37.41 182 ALA B O 1
ATOM 2852 N N . LYS B 1 183 ? -21.078 -1.751 17.781 1 39.59 183 LYS B N 1
ATOM 2853 C CA . LYS B 1 183 ? -22.188 -2.586 17.297 1 39.59 183 LYS B CA 1
ATOM 2854 C C . LYS B 1 183 ? -22.109 -3.984 17.906 1 39.59 183 LYS B C 1
ATOM 2856 O O . LYS B 1 183 ? -23.109 -4.719 17.906 1 39.59 183 LYS B O 1
ATOM 2861 N N . ASP B 1 184 ? -20.859 -4.516 18.141 1 33.31 184 ASP B N 1
ATOM 2862 C CA . ASP B 1 184 ? -20.969 -5.836 18.75 1 33.31 184 ASP B CA 1
ATOM 2863 C C . ASP B 1 184 ? -21.406 -5.723 20.219 1 33.31 184 ASP B C 1
ATOM 2865 O O . ASP B 1 184 ? -21.609 -6.738 20.891 1 33.31 184 ASP B O 1
ATOM 2869 N N . VAL B 1 185 ? -21.188 -4.555 20.828 1 31.67 185 VAL B N 1
ATOM 2870 C CA . VAL B 1 185 ? -21.656 -4.633 22.203 1 31.67 185 VAL B CA 1
ATOM 2871 C C . VAL B 1 185 ? -23.156 -4.332 22.266 1 31.67 185 VAL B C 1
ATOM 2873 O O . VAL B 1 185 ? -23.766 -4.43 23.328 1 31.67 185 VAL B O 1
ATOM 2876 N N . GLU B 1 186 ? -23.797 -3.883 21.109 1 26.11 186 GLU B N 1
ATOM 2877 C CA . GLU B 1 186 ? -25.219 -4.039 21.359 1 26.11 186 GLU B CA 1
ATOM 2878 C C . GLU B 1 186 ? -25.719 -5.41 20.906 1 26.11 186 GLU B C 1
ATOM 2880 O O . GLU B 1 186 ? -25.25 -5.941 19.891 1 26.11 186 GLU B O 1
#

Secondary structure (DSSP, 8-state):
--------------------------------------------------S---------PPPSSSTT--HHHHHHHIIIIIS---HHHHHHHHHHHH-----TTHHHHHHHHHHHHTPPPPHHHHHHHHHHHHHHHHHHHHHHHHHHHHHHHHTT-----HHHHHHHHHHHHHHHHHHHHHHHH-/--------------------------------------------------S---------PPPSSSTT--HHHHHHHIIIIIS---HHHHHHHHHHHH-----TTHHHHHHHHHHHHTPPPPHHHHHHHHHHHHHHHHHHHHHHHHHHHHHHHHTT-----HHHHHHHHHHHHHHHHHHHHHHTT-

Foldseek 3Di:
DPDDDDPPDDPPDDPPPDDDDDDDDDDDDDPPPPPPPPPPDDPPPPPPPDPPPPPLQDPDDQDLEPVRDDPLLVLLVCCVPVVVDDQVVNQVVSCVVRVHHDDSCVSVVSNVVNVVSHDDDDPVVVVVCVVVVVVVVVVCVVCVLVVVQVVCVVVPHDRDDSVVSVVVVVVVCVVVVVVVVVVVVD/DPDPDDPDDDPDPDDPPPDDPCVPPDPDDCPPPPPDPPPPPDPPPPPPPPPPPPPLQDPDDQDLEPVRDDPLLVLLVCCVPVVVDDQVVNQVVSCVVRVHHDDSCVSVVSNVVNVVSHDDDDPVVVVVCVVVVVVVVVVCVVCVLVVVQVVCVVVPHDRDDSVVSVVVVVVVCVVVVVVVVVVVVD

pLDDT: mean 72.15, std 32.76, range [17.48, 98.75]